Protein AF-A0A822AQX1-F1 (afdb_monomer)

Foldseek 3Di:
DDDPPDPQQFDADDPDDPVCVVVVSPDPVRVVLRNQQCPQFPPVDDWDKDWDDDQVQQKIKIHTWAPRCVRGVRIHMDHDDCVRPRPVPDDDDDDDRPPDDDDPPDDDDDPDDDCNGPPDDPPPDDPPPDDDDDDDDDDDDDDDDDDDDDDDDDDDDDDPPPPPPPDADQAPAAADPLALQDLCQVPPVCLVHHAHADQAQCNDPCSPVRSRHHNHDQDAAADPCAVNDPCLLPQQCLCRHPHPPAGSHAHADNCALNDPDPDPVNSNHYHRPDRHDRPPDPPDD

Radius of gyration: 26.49 Å; Cα contacts (8 Å, |Δi|>4): 315; chains: 1; bounding box: 70×78×47 Å

Structure (mmCIF, N/CA/C/O backbone):
data_AF-A0A822AQX1-F1
#
_entry.id   AF-A0A822AQX1-F1
#
loop_
_atom_site.group_PDB
_atom_site.id
_atom_site.type_symbol
_atom_site.label_atom_id
_atom_site.label_alt_id
_atom_site.label_comp_id
_atom_site.label_asym_id
_atom_site.label_entity_id
_atom_site.label_seq_id
_atom_site.pdbx_PDB_ins_code
_atom_site.Cartn_x
_atom_site.Cartn_y
_atom_site.Cartn_z
_atom_site.occupancy
_atom_site.B_iso_or_equiv
_atom_site.auth_seq_id
_atom_site.auth_comp_id
_atom_site.auth_asym_id
_atom_site.auth_atom_id
_atom_site.pdbx_PDB_model_num
ATOM 1 N N . MET A 1 1 ? -11.614 13.305 -21.273 1.00 31.00 1 MET A N 1
ATOM 2 C CA . MET A 1 1 ? -11.650 11.869 -21.617 1.00 31.00 1 MET A CA 1
ATOM 3 C C . MET A 1 1 ? -10.993 11.114 -20.475 1.00 31.00 1 MET A C 1
ATOM 5 O O . MET A 1 1 ? -9.801 11.277 -20.261 1.00 31.00 1 MET A O 1
ATOM 9 N N . SER A 1 2 ? -11.790 10.432 -19.657 1.00 31.94 2 SER A N 1
ATOM 10 C CA . SER A 1 2 ? -11.338 9.645 -18.505 1.00 31.94 2 SER A CA 1
ATOM 11 C C . SER A 1 2 ? -10.712 8.337 -18.988 1.00 31.94 2 SER A C 1
ATOM 13 O O . SER A 1 2 ? -11.369 7.581 -19.701 1.00 31.94 2 SER A O 1
ATOM 15 N N . SER A 1 3 ? -9.448 8.103 -18.631 1.00 31.17 3 SER A N 1
ATOM 16 C CA . SER A 1 3 ? -8.743 6.842 -18.888 1.00 31.17 3 SER A CA 1
ATOM 17 C C . SER A 1 3 ? -9.504 5.663 -18.251 1.00 31.17 3 SER A C 1
ATOM 19 O O . SER A 1 3 ? -9.919 5.798 -17.098 1.00 31.17 3 SER A O 1
ATOM 21 N N . PRO A 1 4 ? -9.708 4.537 -18.960 1.00 36.72 4 PRO A N 1
ATOM 22 C CA . PRO A 1 4 ? -10.537 3.423 -18.493 1.00 36.72 4 PRO A CA 1
ATOM 23 C C . PRO A 1 4 ? -9.931 2.568 -17.361 1.00 36.72 4 PRO A C 1
ATOM 25 O O . PRO A 1 4 ? -10.649 1.731 -16.828 1.00 36.72 4 PRO A O 1
ATOM 28 N N . ASP A 1 5 ? -8.685 2.813 -16.933 1.00 33.00 5 ASP A N 1
ATOM 29 C CA . ASP A 1 5 ? -7.978 1.952 -15.961 1.00 33.00 5 ASP A CA 1
ATOM 30 C C . ASP A 1 5 ? -7.690 2.600 -14.591 1.00 33.00 5 ASP A C 1
ATOM 32 O O . ASP A 1 5 ? -6.972 2.032 -13.766 1.00 33.00 5 ASP A O 1
ATOM 36 N N . TYR A 1 6 ? -8.235 3.786 -14.296 1.00 38.16 6 TYR A N 1
ATOM 37 C CA . TYR A 1 6 ? -8.083 4.370 -12.957 1.00 38.16 6 TYR A CA 1
ATOM 38 C C . TYR A 1 6 ? -9.138 3.797 -12.005 1.00 38.16 6 TYR A C 1
ATOM 40 O O . TYR A 1 6 ? -10.241 4.329 -11.864 1.00 38.16 6 TYR A O 1
ATOM 48 N N . HIS A 1 7 ? -8.801 2.692 -11.340 1.00 47.72 7 HIS A N 1
ATOM 49 C CA . HIS A 1 7 ? -9.514 2.276 -10.139 1.00 47.72 7 HIS A CA 1
ATOM 50 C C . HIS A 1 7 ? -9.187 3.274 -9.024 1.00 47.72 7 HIS A C 1
ATOM 52 O O . HIS A 1 7 ? -8.149 3.176 -8.375 1.00 47.72 7 HIS A O 1
ATOM 58 N N . GLU A 1 8 ? -10.062 4.260 -8.818 1.00 54.69 8 GLU A N 1
ATOM 59 C CA . GLU A 1 8 ? -9.999 5.114 -7.631 1.00 54.69 8 GLU A CA 1
ATOM 60 C C . GLU A 1 8 ? -10.121 4.230 -6.390 1.00 54.69 8 GLU A C 1
ATOM 62 O O . GLU A 1 8 ? -11.201 3.726 -6.070 1.00 54.69 8 GLU A O 1
ATOM 67 N N . SER A 1 9 ? -9.000 4.036 -5.693 1.00 69.00 9 SER A N 1
ATOM 68 C CA . SER A 1 9 ? -9.007 3.532 -4.326 1.00 69.00 9 SER A CA 1
ATOM 69 C C . SER A 1 9 ? -9.988 4.370 -3.512 1.00 69.00 9 SER A C 1
ATOM 71 O O . SER A 1 9 ? -10.024 5.598 -3.616 1.00 69.00 9 SER A O 1
ATOM 73 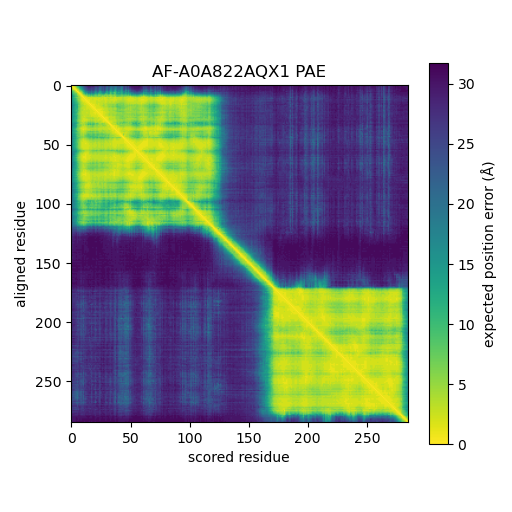N N . TYR A 1 10 ? -10.835 3.691 -2.743 1.00 77.88 10 TYR A N 1
ATOM 74 C CA . TYR A 1 10 ? -11.961 4.315 -2.068 1.00 77.88 10 TYR A CA 1
ATOM 75 C C . TYR A 1 10 ? -11.828 4.175 -0.547 1.00 77.88 10 TYR A C 1
ATOM 77 O O . TYR A 1 10 ? -11.808 3.057 -0.035 1.00 77.88 10 TYR A O 1
ATOM 85 N N . SER A 1 11 ? -11.755 5.296 0.174 1.00 87.19 11 SER A N 1
ATOM 86 C CA . SER A 1 11 ? -11.678 5.365 1.639 1.00 87.19 11 SER A CA 1
ATOM 87 C C . SER A 1 11 ? -12.811 6.184 2.224 1.00 87.19 11 SER A C 1
ATOM 89 O O . SER A 1 11 ? -13.264 7.156 1.626 1.00 87.19 11 SER A O 1
ATOM 91 N N . TYR A 1 12 ? -13.265 5.796 3.414 1.00 88.94 12 TYR A N 1
ATOM 92 C CA . TYR A 1 12 ? -14.309 6.508 4.141 1.00 88.94 12 TYR A CA 1
ATOM 93 C C . TYR A 1 12 ? -14.350 6.133 5.616 1.00 88.94 12 TYR A C 1
ATOM 95 O O . TYR A 1 12 ? -13.833 5.097 6.027 1.00 88.94 12 TYR A O 1
ATOM 103 N N . LEU A 1 13 ? -15.041 6.973 6.384 1.00 91.06 13 LEU A N 1
ATOM 104 C CA . LEU A 1 13 ? -15.347 6.767 7.793 1.00 91.06 13 LEU A CA 1
ATOM 105 C C . LEU A 1 13 ? -16.851 6.536 7.968 1.00 91.06 13 LEU A C 1
ATOM 107 O O . LEU A 1 13 ? -17.677 7.188 7.323 1.00 91.06 13 LEU A O 1
ATOM 111 N N . THR A 1 14 ? -17.217 5.577 8.816 1.00 89.12 14 THR A N 1
ATOM 112 C CA . THR A 1 14 ? -18.614 5.262 9.134 1.00 89.12 14 THR A CA 1
ATOM 113 C C . THR A 1 14 ? -18.722 4.541 10.478 1.00 89.12 14 THR A C 1
ATOM 115 O O . THR A 1 14 ? -17.801 3.832 10.871 1.00 89.12 14 THR A O 1
ATOM 118 N N . ASN A 1 15 ? -19.871 4.677 11.141 1.00 88.31 15 ASN A N 1
ATOM 119 C CA . ASN A 1 15 ? -20.284 3.891 12.310 1.00 88.31 15 ASN A CA 1
ATOM 120 C C . ASN A 1 15 ? -21.125 2.652 11.933 1.00 88.31 15 ASN A C 1
ATOM 122 O O . ASN A 1 15 ? -21.663 1.963 12.794 1.00 88.31 15 ASN A O 1
ATOM 126 N N . HIS A 1 16 ? -21.299 2.375 10.639 1.00 85.12 16 HIS A N 1
ATOM 127 C CA . HIS A 1 16 ? -22.108 1.254 10.173 1.00 85.12 16 HIS A CA 1
ATOM 128 C C . HIS A 1 16 ? -21.359 -0.082 10.265 1.00 85.12 16 HIS A C 1
ATOM 130 O O . HIS A 1 16 ? -20.141 -0.147 10.125 1.00 85.12 16 HIS A O 1
ATOM 136 N N . HIS A 1 17 ? -22.118 -1.174 10.396 1.00 81.19 17 HIS A N 1
ATOM 137 C CA . HIS A 1 17 ? -21.569 -2.531 10.393 1.00 81.19 17 HIS A CA 1
ATOM 138 C C . HIS A 1 17 ? -20.742 -2.821 9.116 1.00 81.19 17 HIS A C 1
ATOM 140 O O . HIS A 1 17 ? -21.212 -2.483 8.022 1.00 81.19 17 HIS A O 1
ATOM 146 N N . PRO A 1 18 ? -19.587 -3.519 9.199 1.00 75.25 18 PRO A N 1
ATOM 147 C CA . PRO A 1 18 ? -18.704 -3.774 8.050 1.00 75.25 18 PRO A CA 1
ATOM 148 C C . PRO A 1 18 ? -19.394 -4.424 6.840 1.00 75.25 18 PRO A C 1
ATOM 150 O O . PRO A 1 18 ? -19.095 -4.098 5.694 1.00 75.25 18 PRO A O 1
ATOM 153 N N . LEU A 1 19 ? -20.394 -5.280 7.080 1.00 75.62 19 LEU A N 1
ATOM 154 C CA . LEU A 1 19 ? -21.197 -5.922 6.024 1.00 75.62 19 LEU A CA 1
ATOM 155 C C . LEU A 1 19 ? -21.981 -4.935 5.138 1.00 75.62 19 LEU A C 1
ATOM 157 O O . LEU A 1 19 ? -22.412 -5.300 4.048 1.00 75.62 19 LEU A O 1
ATOM 161 N N . LYS A 1 20 ? -22.158 -3.678 5.567 1.00 79.88 20 LYS A N 1
ATOM 162 C CA . LYS A 1 20 ? -22.807 -2.629 4.767 1.00 79.88 20 LYS A CA 1
ATOM 163 C C . LYS A 1 20 ? -21.858 -1.960 3.764 1.00 79.88 20 LYS A C 1
ATOM 165 O O . LYS A 1 20 ? -22.300 -1.065 3.045 1.00 79.88 20 LYS A O 1
ATOM 170 N N . HIS A 1 21 ? -20.594 -2.388 3.666 1.00 77.44 21 HIS A N 1
ATOM 171 C CA . HIS A 1 21 ? -19.594 -1.812 2.758 1.00 77.44 21 HIS A CA 1
ATOM 172 C C . HIS A 1 21 ? -20.105 -1.641 1.318 1.00 77.44 21 HIS A C 1
ATOM 174 O O . HIS A 1 21 ? -20.002 -0.553 0.756 1.00 77.44 21 HIS A O 1
ATOM 180 N N . SER A 1 22 ? -20.718 -2.681 0.740 1.00 77.06 22 SER A N 1
ATOM 181 C CA . SER A 1 22 ? -21.211 -2.676 -0.648 1.00 77.06 22 SER A CA 1
ATOM 182 C C . SER A 1 22 ? -22.339 -1.671 -0.909 1.00 77.06 22 SER A C 1
ATOM 184 O O . SER A 1 22 ? -22.514 -1.218 -2.039 1.00 77.06 22 SER A O 1
ATOM 186 N N . ILE A 1 23 ? -23.103 -1.320 0.128 1.00 82.69 23 ILE A N 1
ATOM 187 C CA . ILE A 1 23 ? -24.177 -0.323 0.071 1.00 82.69 23 ILE A CA 1
ATOM 188 C C . ILE A 1 23 ? -23.587 1.076 0.260 1.00 82.69 23 ILE A C 1
ATOM 190 O O . ILE A 1 23 ? -23.947 2.009 -0.455 1.00 82.69 23 ILE A O 1
ATOM 194 N N . ILE A 1 24 ? -22.662 1.219 1.209 1.00 81.94 24 ILE A N 1
ATOM 195 C CA . ILE A 1 24 ? -22.042 2.491 1.589 1.00 81.94 24 ILE A CA 1
ATOM 196 C C . ILE A 1 24 ? -21.167 3.046 0.463 1.00 81.94 24 ILE A C 1
ATOM 198 O O . ILE A 1 24 ? -21.292 4.221 0.122 1.00 81.94 24 ILE A O 1
ATOM 202 N N . SER A 1 25 ? -20.350 2.203 -0.174 1.00 76.19 25 SER A N 1
ATOM 203 C CA . SER A 1 25 ? -19.460 2.604 -1.275 1.00 76.19 25 SER A CA 1
ATOM 204 C C . SER A 1 25 ? -20.203 3.130 -2.509 1.00 76.19 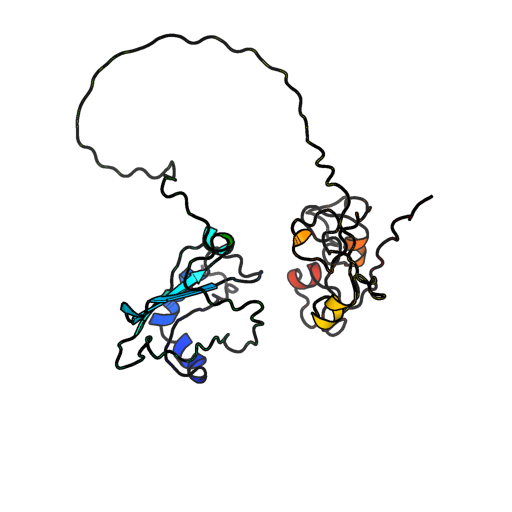25 SER A C 1
ATOM 206 O O . SER A 1 25 ? -19.628 3.855 -3.318 1.00 76.19 25 SER A O 1
ATOM 208 N N . ARG A 1 26 ? -21.498 2.815 -2.645 1.00 79.75 26 ARG A N 1
ATOM 209 C CA . ARG A 1 26 ? -22.354 3.301 -3.737 1.00 79.75 26 ARG A CA 1
ATOM 210 C C . ARG A 1 26 ? -22.967 4.675 -3.469 1.00 79.75 26 ARG A C 1
ATOM 212 O O . ARG A 1 26 ? -23.505 5.277 -4.394 1.00 79.75 26 ARG A O 1
ATOM 219 N N . GLN A 1 27 ? -22.919 5.187 -2.238 1.00 84.69 27 GLN A N 1
ATOM 220 C CA . GLN A 1 27 ? -23.529 6.481 -1.929 1.00 84.69 27 GLN A CA 1
ATOM 221 C C . GLN A 1 27 ? -22.615 7.634 -2.366 1.00 84.69 27 GLN A C 1
ATOM 223 O O . GLN A 1 27 ? -21.412 7.646 -2.104 1.00 84.69 27 GLN A O 1
ATOM 228 N N . ALA A 1 28 ? -23.200 8.658 -2.989 1.00 82.00 28 ALA A N 1
ATOM 229 C CA . ALA A 1 28 ? -22.445 9.768 -3.576 1.00 82.00 28 ALA A CA 1
ATOM 230 C C . ALA A 1 28 ? -21.640 10.588 -2.550 1.00 82.00 28 ALA A C 1
ATOM 232 O O . ALA A 1 28 ? -20.530 11.023 -2.854 1.00 82.00 28 ALA A O 1
ATOM 233 N N . LYS A 1 29 ? -22.174 10.768 -1.329 1.00 82.00 29 LYS A N 1
ATOM 234 C CA . LYS A 1 29 ? -21.518 11.540 -0.253 1.00 82.00 29 LYS A CA 1
ATOM 235 C C . LYS A 1 29 ? -20.137 10.988 0.105 1.00 82.00 29 LYS A C 1
ATOM 237 O O . LYS A 1 29 ? -19.202 11.733 0.362 1.00 82.00 29 LYS A O 1
ATOM 242 N N . TYR A 1 30 ? -20.042 9.670 0.054 1.00 81.75 30 TYR A N 1
ATOM 243 C CA . TYR A 1 30 ? -18.869 8.880 0.348 1.00 81.75 30 TYR A CA 1
ATOM 244 C C . TYR A 1 30 ? -17.888 8.997 -0.834 1.00 81.75 30 TYR A C 1
ATOM 246 O O . TYR A 1 30 ? -16.772 9.491 -0.664 1.00 81.75 30 TYR A O 1
ATOM 254 N N . LYS A 1 31 ? -18.342 8.709 -2.061 1.00 74.56 31 LYS A N 1
ATOM 255 C CA . LYS A 1 31 ? -17.528 8.818 -3.287 1.00 74.56 31 LYS A CA 1
ATOM 256 C C . LYS A 1 31 ? -16.827 10.176 -3.449 1.00 74.56 31 LYS A C 1
ATOM 258 O O . LYS A 1 31 ? -15.645 10.214 -3.781 1.00 74.56 31 LYS A O 1
ATOM 263 N N . LYS A 1 32 ? -17.535 11.275 -3.170 1.00 71.44 32 LYS A N 1
ATOM 264 C CA . LYS A 1 32 ? -17.008 12.646 -3.284 1.00 71.44 32 LYS A CA 1
ATOM 265 C C . LYS A 1 32 ? -15.821 12.918 -2.350 1.00 71.44 32 LYS A C 1
ATOM 267 O O . LYS A 1 32 ? -14.931 13.667 -2.726 1.00 71.44 32 LYS A O 1
ATOM 272 N N . GLY A 1 33 ? -15.802 12.329 -1.153 1.00 69.50 33 GLY A N 1
ATOM 273 C CA . GLY A 1 33 ? -14.692 12.504 -0.211 1.00 69.50 33 GLY A CA 1
ATOM 274 C C . GLY A 1 33 ? -13.422 11.763 -0.635 1.00 69.50 33 GLY A C 1
ATOM 275 O O . GLY A 1 33 ? -12.318 12.219 -0.365 1.00 69.50 33 GLY A O 1
ATOM 276 N N . SER A 1 34 ? -13.559 10.642 -1.346 1.00 78.62 34 SER A N 1
ATOM 277 C CA . SER A 1 34 ? -12.409 9.796 -1.673 1.00 78.62 34 SER A CA 1
ATOM 278 C C . SER A 1 34 ? -11.767 10.055 -3.034 1.00 78.62 34 SER A C 1
ATOM 280 O O . SER A 1 34 ? -10.625 9.643 -3.227 1.00 78.62 34 SER A O 1
ATOM 282 N N . CYS A 1 35 ? -12.451 10.705 -3.981 1.00 75.31 35 CYS A N 1
ATOM 283 C CA . CYS A 1 35 ? -11.898 10.935 -5.326 1.00 75.31 35 CYS A CA 1
ATOM 284 C C . CYS A 1 35 ? -10.625 11.802 -5.312 1.00 75.31 35 CYS A C 1
ATOM 286 O O . CYS A 1 35 ? -9.773 11.694 -6.190 1.00 75.31 35 CYS A O 1
ATOM 288 N N . HIS A 1 36 ? -10.461 12.641 -4.288 1.00 81.38 36 HIS A N 1
ATOM 289 C CA . HIS A 1 36 ? -9.247 13.434 -4.085 1.00 81.38 36 HIS A CA 1
ATOM 290 C C . HIS A 1 36 ? -8.258 12.768 -3.127 1.00 81.38 36 HIS A C 1
ATOM 292 O O . HIS A 1 36 ? -7.052 12.996 -3.230 1.00 81.38 36 HIS A O 1
ATOM 298 N N . PHE A 1 37 ? -8.748 11.883 -2.259 1.00 86.56 37 PHE A N 1
ATOM 299 C CA . PHE A 1 37 ? -7.980 11.331 -1.152 1.00 86.56 37 PHE A CA 1
ATOM 300 C C . PHE A 1 37 ? -6.736 10.560 -1.590 1.00 86.56 37 PHE A C 1
ATOM 302 O O . PHE A 1 37 ? -5.735 10.612 -0.901 1.00 86.56 37 PHE A O 1
ATOM 309 N N . TYR A 1 38 ? -6.746 9.883 -2.738 1.00 85.19 38 TYR A N 1
ATOM 310 C CA . TYR A 1 38 ? -5.584 9.122 -3.230 1.00 85.19 38 TYR A CA 1
ATOM 311 C C . TYR A 1 38 ? -4.833 9.795 -4.376 1.00 85.19 38 TYR A C 1
ATOM 313 O O . TYR A 1 38 ? -3.886 9.234 -4.936 1.00 85.19 38 TYR A O 1
ATOM 321 N N . ARG A 1 39 ? -5.259 10.992 -4.776 1.00 82.50 39 ARG A N 1
ATOM 322 C CA . ARG A 1 39 ? -4.700 11.653 -5.949 1.00 82.50 39 ARG A CA 1
ATOM 323 C C . ARG A 1 39 ? -3.245 12.038 -5.688 1.00 82.50 39 ARG A C 1
ATOM 325 O O . ARG A 1 39 ? -2.947 12.706 -4.707 1.00 82.50 39 ARG A O 1
ATOM 332 N N . GLY A 1 40 ? -2.342 11.624 -6.574 1.00 74.19 40 GLY A N 1
ATOM 333 C CA . GLY A 1 40 ? -0.908 11.911 -6.442 1.00 74.19 40 GLY A CA 1
ATOM 334 C C . GLY A 1 40 ? -0.178 11.079 -5.382 1.00 74.19 40 GLY A C 1
ATOM 335 O O . GLY A 1 40 ? 1.031 11.232 -5.243 1.00 74.19 40 GLY A O 1
ATOM 336 N N . CYS A 1 41 ? -0.872 10.185 -4.670 1.00 78.50 41 CYS A N 1
ATOM 337 C CA . CYS A 1 41 ? -0.234 9.233 -3.770 1.00 78.50 41 CYS A CA 1
ATOM 338 C C . CYS A 1 41 ? 0.427 8.107 -4.567 1.00 78.50 41 CYS A C 1
ATOM 340 O O . CYS A 1 41 ? -0.129 7.613 -5.553 1.00 78.50 41 CYS A O 1
ATOM 342 N N . ASN A 1 42 ? 1.575 7.635 -4.087 1.00 77.62 42 ASN A N 1
ATOM 343 C CA . ASN A 1 42 ? 2.107 6.354 -4.517 1.00 77.62 42 ASN A CA 1
ATOM 344 C C . ASN A 1 42 ? 1.280 5.240 -3.859 1.00 77.62 42 ASN A C 1
ATOM 346 O O . ASN A 1 42 ? 1.513 4.881 -2.706 1.00 77.62 42 ASN A O 1
ATOM 350 N N . THR A 1 43 ? 0.283 4.739 -4.588 1.00 74.38 43 THR A N 1
ATOM 351 C CA . THR A 1 43 ? -0.596 3.638 -4.144 1.00 74.38 43 THR A CA 1
ATOM 352 C C . THR A 1 43 ? -0.012 2.251 -4.408 1.00 74.38 43 THR A C 1
ATOM 354 O O . THR A 1 43 ? -0.624 1.248 -4.052 1.00 74.38 43 THR A O 1
ATOM 357 N N . ASP A 1 44 ? 1.187 2.195 -4.991 1.00 70.00 44 ASP A N 1
ATOM 358 C CA . ASP A 1 44 ? 1.879 0.957 -5.331 1.00 70.00 44 ASP A CA 1
ATOM 359 C C . ASP A 1 44 ? 2.755 0.409 -4.191 1.00 70.00 44 ASP A C 1
ATOM 361 O O . ASP A 1 44 ? 3.336 -0.666 -4.346 1.00 70.00 44 ASP A O 1
ATOM 365 N N . ASP A 1 45 ? 2.843 1.132 -3.071 1.00 72.94 45 ASP A N 1
ATOM 366 C CA . ASP A 1 45 ? 3.615 0.790 -1.871 1.00 72.94 45 ASP A CA 1
ATOM 367 C C . ASP A 1 45 ? 2.702 0.717 -0.630 1.00 72.94 45 ASP A C 1
ATOM 369 O O . ASP A 1 45 ? 1.504 1.012 -0.693 1.00 72.94 45 ASP A O 1
ATOM 373 N N . TYR A 1 46 ? 3.260 0.332 0.519 1.00 78.69 46 TYR A N 1
ATOM 374 C CA . TYR A 1 46 ? 2.559 0.389 1.793 1.00 78.69 46 TYR A CA 1
ATOM 375 C C . TYR A 1 46 ? 2.079 1.811 2.081 1.00 78.69 46 TYR A C 1
ATOM 377 O O . TYR A 1 46 ? 2.857 2.755 2.220 1.00 78.69 46 TYR A O 1
ATOM 385 N N . LEU A 1 47 ? 0.762 1.939 2.202 1.00 85.38 47 LEU A N 1
ATOM 386 C CA . LEU A 1 47 ? 0.119 3.175 2.603 1.00 85.38 47 LEU A CA 1
ATOM 387 C C . LEU A 1 47 ? 0.078 3.249 4.123 1.00 85.38 47 LEU A C 1
ATOM 389 O O . LEU A 1 47 ? -0.483 2.373 4.786 1.00 85.38 47 LEU A O 1
ATOM 393 N N . THR A 1 48 ? 0.644 4.319 4.665 1.00 89.06 48 THR A N 1
ATOM 394 C CA . THR A 1 48 ? 0.483 4.657 6.074 1.00 89.06 48 THR A CA 1
ATOM 395 C C . THR A 1 48 ? -0.656 5.653 6.193 1.00 89.06 48 THR A C 1
ATOM 397 O O . THR A 1 48 ? -0.636 6.714 5.570 1.00 89.06 48 THR A O 1
ATOM 400 N N . PHE A 1 49 ? -1.646 5.315 7.008 1.00 90.56 49 PHE A N 1
ATOM 401 C CA . PHE A 1 49 ? -2.766 6.194 7.314 1.00 90.56 49 PHE A CA 1
ATOM 402 C C . PHE A 1 49 ? -2.676 6.665 8.761 1.00 90.56 49 PHE A C 1
ATOM 404 O O . PHE A 1 49 ? -2.247 5.915 9.637 1.00 90.56 49 PHE A O 1
ATOM 411 N N . CYS A 1 50 ? -3.127 7.889 9.015 1.00 91.69 50 CYS A N 1
ATOM 412 C CA . CYS A 1 50 ? -3.390 8.381 10.357 1.00 91.69 50 CYS A CA 1
ATOM 413 C C . CYS A 1 50 ? -4.899 8.458 10.562 1.00 91.69 50 CYS A C 1
ATOM 415 O O . CYS A 1 50 ? -5.590 9.164 9.827 1.00 91.69 50 CYS A O 1
ATOM 417 N N . LEU A 1 51 ? -5.401 7.722 11.553 1.00 92.69 51 LEU A N 1
ATOM 418 C CA . LEU A 1 51 ? -6.764 7.862 12.044 1.00 92.69 51 LEU A CA 1
ATOM 419 C C . LEU A 1 51 ? -6.712 8.640 13.359 1.00 92.69 51 LEU A C 1
ATOM 421 O O . LEU A 1 51 ? -6.269 8.110 14.378 1.00 92.69 51 LEU A O 1
ATOM 425 N N . LYS A 1 52 ? -7.155 9.894 13.339 1.00 93.00 52 LYS A N 1
ATOM 426 C CA . LYS A 1 52 ? -7.174 10.769 14.511 1.00 93.00 52 LYS A CA 1
ATOM 427 C C . LYS A 1 52 ? -8.589 10.861 15.069 1.00 93.00 52 LYS A C 1
ATOM 429 O O . LYS A 1 52 ? -9.524 11.204 14.347 1.00 93.00 52 LYS A O 1
ATOM 434 N N . ILE A 1 53 ? -8.723 10.587 16.363 1.00 92.38 53 ILE A N 1
ATOM 435 C CA . ILE A 1 53 ? -9.991 10.624 17.099 1.00 92.38 53 ILE A CA 1
ATOM 436 C C . ILE A 1 53 ? -9.945 11.807 18.069 1.00 92.38 53 ILE A C 1
ATOM 438 O O . ILE A 1 53 ? -9.098 11.857 18.959 1.00 92.38 53 ILE A O 1
ATOM 442 N N . GLU A 1 54 ? -10.848 12.768 17.895 1.00 92.00 54 GLU A N 1
ATOM 443 C CA . GLU A 1 54 ? -11.014 13.930 18.771 1.00 92.00 54 GLU A CA 1
ATOM 444 C C . GLU A 1 54 ? -12.284 13.767 19.615 1.00 92.00 54 GLU A C 1
ATOM 446 O O . GLU A 1 54 ? -13.368 14.221 19.240 1.00 92.00 54 GLU A O 1
ATOM 451 N N . TYR A 1 55 ? -12.136 13.130 20.783 1.00 89.62 55 TYR A N 1
ATOM 452 C CA . TYR A 1 55 ? -13.242 12.790 21.689 1.00 89.62 55 TYR A CA 1
ATOM 453 C C . TYR A 1 55 ? -14.118 13.990 22.066 1.00 89.62 55 TYR A C 1
ATOM 455 O O . TYR A 1 55 ? -15.340 13.897 22.040 1.00 89.62 55 TYR A O 1
ATOM 463 N N . SER A 1 56 ? -13.505 15.139 22.365 1.00 86.56 56 SER A N 1
ATOM 464 C CA . SER A 1 56 ? -14.220 16.348 22.795 1.00 86.56 56 SER A CA 1
ATOM 465 C C . SER A 1 56 ? -15.124 16.949 21.718 1.00 86.56 56 SER A C 1
ATOM 467 O O . SER A 1 56 ? -16.052 17.682 22.049 1.00 86.56 56 SER A O 1
ATOM 469 N N . LYS A 1 57 ? -14.858 16.650 20.443 1.00 87.81 57 LYS A N 1
ATOM 470 C CA . LYS A 1 57 ? -15.613 17.165 19.295 1.00 87.81 57 LYS A CA 1
ATOM 471 C C . LYS A 1 57 ? -16.517 16.118 18.650 1.00 87.81 57 LYS A C 1
ATOM 473 O O . LYS A 1 57 ? -17.204 16.449 17.693 1.00 87.81 57 LYS A O 1
ATOM 478 N N . GLY A 1 58 ? -16.486 14.865 19.110 1.00 91.19 58 GLY A N 1
ATOM 479 C CA . GLY A 1 58 ? -17.184 13.775 18.423 1.00 91.19 58 GLY A CA 1
ATOM 480 C C . GLY A 1 58 ? -16.662 13.544 16.998 1.00 91.19 58 GLY A C 1
ATOM 481 O O . GLY A 1 58 ? -17.405 13.082 16.139 1.00 91.19 58 GLY A O 1
ATOM 482 N N . GLN A 1 59 ? -15.404 13.898 16.711 1.00 94.56 59 GLN A N 1
ATOM 483 C CA . GLN A 1 59 ? -14.879 13.940 15.346 1.00 94.56 59 GLN A CA 1
ATOM 484 C C . GLN A 1 59 ? -13.792 12.886 15.126 1.00 94.56 59 GLN A C 1
ATOM 486 O O . GLN A 1 59 ? -12.899 12.700 15.953 1.00 94.56 59 GLN A O 1
ATOM 491 N N . VAL A 1 60 ? -13.837 12.226 13.972 1.00 94.56 60 VAL A N 1
ATOM 492 C CA . VAL A 1 60 ? -12.796 11.317 13.489 1.00 94.56 60 VAL A CA 1
ATOM 493 C C . VAL A 1 60 ? -12.291 11.826 12.148 1.00 94.56 60 VAL A C 1
ATOM 495 O O . VAL A 1 60 ? -13.079 12.179 11.272 1.00 94.56 60 VAL A O 1
ATOM 498 N N . SER A 1 61 ? -10.974 11.850 11.975 1.00 94.44 61 SER A N 1
ATOM 499 C CA . SER A 1 61 ? -10.332 12.219 10.716 1.00 94.44 61 SER A CA 1
ATOM 500 C C . SER A 1 61 ? -9.369 11.135 10.246 1.00 94.44 61 SER A C 1
ATOM 502 O O . SER A 1 61 ? -8.702 10.483 11.046 1.00 94.44 61 SER A O 1
ATOM 504 N N . LEU A 1 62 ? -9.328 10.931 8.934 1.00 93.75 62 LEU A N 1
ATOM 505 C CA . LEU A 1 62 ? -8.445 10.004 8.244 1.00 93.75 62 LEU A CA 1
ATOM 506 C C . LEU A 1 62 ? -7.593 10.791 7.250 1.00 93.75 62 LEU A C 1
ATOM 508 O O . LEU A 1 62 ? -8.133 11.485 6.389 1.00 93.75 62 LEU A O 1
ATOM 512 N N . SER A 1 63 ? -6.278 10.653 7.348 1.00 92.25 63 SER A N 1
ATOM 513 C CA . SER A 1 63 ? -5.311 11.283 6.447 1.00 92.25 63 SER A CA 1
ATOM 514 C C . SER A 1 63 ? -4.198 10.314 6.054 1.00 92.25 63 SER A C 1
ATOM 516 O O . SER A 1 63 ? -4.020 9.255 6.666 1.00 92.25 63 SER A O 1
ATOM 518 N N . HIS A 1 64 ? -3.434 10.672 5.022 1.00 90.62 64 HIS A N 1
ATOM 519 C CA . HIS A 1 64 ? -2.161 10.009 4.741 1.00 90.62 64 HIS A CA 1
ATOM 520 C C . HIS A 1 64 ? -1.110 10.415 5.769 1.00 90.62 64 HIS A C 1
ATOM 522 O O . HIS A 1 64 ? -1.074 11.554 6.231 1.00 90.62 64 HIS A O 1
ATOM 528 N N . ALA A 1 65 ? -0.226 9.479 6.084 1.00 88.56 65 ALA A N 1
ATOM 529 C CA . ALA A 1 65 ? 0.942 9.677 6.924 1.00 88.56 65 ALA A CA 1
ATOM 530 C C . ALA A 1 65 ? 2.201 9.164 6.207 1.00 88.56 65 ALA A C 1
ATOM 532 O O . ALA A 1 65 ? 2.128 8.416 5.227 1.00 88.56 65 ALA A O 1
ATOM 533 N N . GLY A 1 66 ? 3.372 9.563 6.694 1.00 85.75 66 GLY A N 1
ATOM 534 C CA . GLY A 1 66 ? 4.655 9.187 6.113 1.00 85.75 66 GLY A CA 1
ATOM 535 C C . GLY A 1 66 ? 4.855 9.776 4.708 1.00 85.75 66 GLY A C 1
ATOM 536 O O . GLY A 1 66 ? 4.409 10.886 4.434 1.00 85.75 66 GLY A O 1
ATOM 537 N N . PRO A 1 67 ? 5.509 9.062 3.777 1.00 81.75 67 PRO A N 1
ATOM 538 C CA . PRO A 1 67 ? 5.895 9.630 2.482 1.00 81.75 67 PRO A CA 1
ATOM 539 C C . PRO A 1 67 ? 4.729 10.203 1.664 1.00 81.75 67 PRO A C 1
ATOM 541 O O . PRO A 1 67 ? 4.876 11.236 1.013 1.00 81.75 67 PRO A O 1
ATOM 544 N N . ASN A 1 68 ? 3.551 9.573 1.722 1.00 84.81 68 ASN A N 1
ATOM 545 C CA . ASN A 1 68 ? 2.384 10.039 0.971 1.00 84.81 68 ASN A CA 1
ATOM 546 C C . ASN A 1 68 ? 1.768 11.325 1.538 1.00 84.81 68 ASN A C 1
ATOM 548 O O . ASN A 1 68 ? 1.139 12.061 0.777 1.00 84.81 68 ASN A O 1
ATOM 552 N N . SER A 1 69 ? 2.007 11.653 2.814 1.00 82.56 69 SER A N 1
ATOM 553 C CA . SER A 1 69 ? 1.521 12.903 3.412 1.00 82.56 69 SER A CA 1
ATOM 554 C C . SER A 1 69 ? 2.254 14.144 2.899 1.00 82.56 69 SER A C 1
ATOM 556 O O . SER A 1 69 ? 1.832 15.256 3.196 1.00 82.56 69 SER A O 1
ATOM 558 N N . ILE A 1 70 ? 3.347 13.975 2.146 1.00 79.06 70 ILE A N 1
ATOM 559 C CA . ILE A 1 70 ? 4.069 15.065 1.472 1.00 79.06 70 ILE A CA 1
ATOM 560 C C . ILE A 1 70 ? 3.354 15.467 0.174 1.00 79.06 70 ILE A C 1
ATOM 562 O O . ILE A 1 70 ? 3.376 16.632 -0.211 1.00 79.06 70 ILE A O 1
ATOM 566 N N . TYR A 1 71 ? 2.730 14.505 -0.510 1.00 77.81 71 TYR A N 1
ATOM 567 C CA . TYR A 1 71 ? 2.129 14.711 -1.831 1.00 77.81 71 TYR A CA 1
ATOM 568 C C . TYR A 1 71 ? 0.634 15.006 -1.767 1.00 77.81 71 TYR A C 1
ATOM 570 O O . TYR A 1 71 ? 0.100 15.674 -2.653 1.00 77.81 71 TYR A O 1
ATOM 578 N N . ASN A 1 72 ? -0.040 14.489 -0.740 1.00 81.38 72 ASN A N 1
ATOM 579 C CA . ASN A 1 72 ? -1.472 14.629 -0.573 1.00 81.38 72 ASN A CA 1
ATOM 580 C C . ASN A 1 72 ? -1.808 14.947 0.889 1.00 81.38 72 ASN A C 1
ATOM 582 O O . ASN A 1 72 ? -1.444 14.208 1.803 1.00 81.38 72 ASN A O 1
ATOM 586 N N . HIS A 1 73 ? -2.512 16.061 1.081 1.00 85.25 73 HIS A N 1
ATOM 587 C CA . HIS A 1 73 ? -2.928 16.577 2.385 1.00 85.25 73 HIS A CA 1
ATOM 588 C C . HIS A 1 73 ? -4.445 16.497 2.589 1.00 85.25 73 HIS A C 1
ATOM 590 O O . HIS A 1 73 ? -4.979 17.133 3.495 1.00 85.25 73 HIS A O 1
ATOM 596 N N . GLU A 1 74 ? -5.151 15.765 1.730 1.00 87.94 74 GLU A N 1
ATOM 597 C CA . GLU A 1 74 ? -6.582 15.542 1.870 1.00 87.94 74 GLU A CA 1
ATOM 598 C C . GLU A 1 74 ? -6.872 14.806 3.179 1.00 87.94 74 GLU A C 1
ATOM 600 O O . GLU A 1 74 ? -6.166 13.875 3.584 1.00 87.94 74 GLU A O 1
ATOM 605 N N . VAL A 1 75 ? -7.948 15.233 3.833 1.00 90.88 75 VAL A N 1
ATOM 606 C CA . VAL A 1 75 ? -8.416 14.666 5.093 1.00 90.88 75 VAL A CA 1
ATOM 607 C C . VAL A 1 75 ? -9.884 14.315 4.934 1.00 90.88 75 VAL A C 1
ATOM 609 O O . VAL A 1 75 ? -10.705 15.160 4.579 1.00 90.88 75 VAL A O 1
ATOM 612 N N . ILE A 1 76 ? -10.226 13.061 5.217 1.00 92.12 76 ILE A N 1
ATOM 613 C CA . ILE A 1 76 ? -11.618 12.633 5.320 1.00 92.12 76 ILE A CA 1
ATOM 614 C C . ILE A 1 76 ? -12.038 12.808 6.769 1.00 92.12 76 ILE A C 1
ATOM 616 O O . ILE A 1 76 ? -11.500 12.142 7.648 1.00 92.12 76 ILE A O 1
ATOM 620 N N . THR A 1 77 ? -13.026 13.661 7.006 1.00 92.88 77 THR A N 1
ATOM 621 C CA . THR A 1 77 ? -13.556 13.922 8.345 1.00 92.88 77 THR A CA 1
ATOM 622 C C . THR A 1 77 ? -14.984 13.404 8.459 1.00 92.88 77 THR A C 1
ATOM 624 O O . THR A 1 77 ? -15.789 13.565 7.540 1.00 92.88 77 THR A O 1
ATOM 627 N N . ALA A 1 78 ? -15.300 12.785 9.592 1.00 91.75 78 ALA A N 1
ATOM 628 C CA . ALA A 1 78 ? -16.648 12.406 9.982 1.00 91.75 78 ALA A CA 1
ATOM 629 C C . ALA A 1 78 ? -16.919 12.873 11.412 1.00 91.75 78 ALA A C 1
ATOM 631 O O . ALA A 1 78 ? -16.074 12.730 12.294 1.00 91.75 78 ALA A O 1
ATOM 632 N N . GLU A 1 79 ? -18.110 13.417 11.622 1.00 93.44 79 GLU A N 1
ATOM 633 C CA . GLU A 1 79 ? -18.613 13.789 12.938 1.00 93.44 79 GLU A CA 1
ATOM 634 C C . GLU A 1 79 ? -19.697 12.798 13.338 1.00 93.44 79 GLU A C 1
ATOM 636 O O . GLU A 1 79 ? -20.542 12.422 12.522 1.00 93.44 79 GLU A O 1
ATOM 641 N N . PHE A 1 80 ? -19.634 12.356 14.585 1.00 91.38 80 PHE A N 1
ATOM 642 C CA . PHE A 1 80 ? -20.559 11.411 15.173 1.00 91.38 80 PHE A CA 1
ATOM 643 C C . PHE A 1 80 ? -21.262 12.089 16.336 1.00 91.38 80 PHE A C 1
ATOM 645 O O . PHE A 1 80 ? -20.629 12.541 17.294 1.00 91.38 80 PHE A O 1
ATOM 652 N N . ALA A 1 81 ? -22.584 12.175 16.231 1.00 89.81 81 ALA A N 1
ATOM 653 C CA . ALA A 1 81 ? -23.398 12.643 17.331 1.00 89.81 81 ALA A CA 1
ATOM 654 C C . ALA A 1 81 ? -23.333 11.622 18.477 1.00 89.81 81 ALA A C 1
ATOM 656 O O . ALA A 1 81 ? -23.254 10.412 18.246 1.00 89.81 81 ALA A O 1
ATOM 657 N N . LYS A 1 82 ? -23.336 12.113 19.719 1.00 88.62 82 LYS A N 1
ATOM 658 C CA . LYS A 1 82 ? -23.127 11.282 20.914 1.00 88.62 82 LYS A CA 1
ATOM 659 C C . LYS A 1 82 ? -24.186 10.181 21.067 1.00 88.62 82 LYS A C 1
ATOM 661 O O . LYS A 1 82 ? -23.899 9.118 21.601 1.00 88.62 82 LYS A O 1
ATOM 666 N N . ASP A 1 83 ? -25.398 10.439 20.590 1.00 90.88 83 ASP A N 1
ATOM 667 C CA . ASP A 1 83 ? -26.521 9.503 20.547 1.00 90.88 83 ASP A CA 1
ATOM 668 C C . ASP A 1 83 ? -26.388 8.425 19.458 1.00 90.88 83 ASP A C 1
ATOM 670 O O . ASP A 1 83 ? -26.966 7.349 19.597 1.00 90.88 83 ASP A O 1
ATOM 674 N N . GLU A 1 84 ? -25.606 8.669 18.402 1.00 87.25 84 GLU A N 1
ATOM 675 C CA . GLU A 1 84 ? -25.333 7.686 17.346 1.00 87.25 84 GLU A CA 1
ATOM 676 C C . GLU A 1 84 ? -24.072 6.850 17.610 1.00 87.25 84 GLU A C 1
ATOM 678 O O . GLU A 1 84 ? -24.049 5.648 17.336 1.00 87.25 84 GLU A O 1
ATOM 683 N N . LEU A 1 85 ? -22.999 7.489 18.078 1.00 87.50 85 LEU A N 1
ATOM 684 C CA . LEU A 1 85 ? -21.740 6.852 18.456 1.00 87.50 85 LEU A CA 1
ATOM 685 C C . LEU A 1 85 ? -20.995 7.760 19.442 1.00 87.50 85 LEU A C 1
ATOM 687 O O . LEU A 1 85 ? -20.376 8.748 19.042 1.00 87.50 85 LEU A O 1
ATOM 691 N N . ASP A 1 86 ? -21.007 7.393 20.723 1.00 88.94 86 ASP A N 1
ATOM 692 C CA . ASP A 1 86 ? -20.196 8.073 21.729 1.00 88.94 86 ASP A CA 1
ATOM 693 C C . ASP A 1 86 ? -18.726 7.658 21.593 1.00 88.94 86 ASP A C 1
ATOM 695 O O . ASP A 1 86 ? -18.322 6.558 21.975 1.00 88.94 86 ASP A O 1
ATOM 699 N N . LEU A 1 87 ? -17.904 8.556 21.042 1.00 89.19 87 LEU A N 1
ATOM 700 C CA . LEU A 1 87 ? -16.472 8.306 20.900 1.00 89.19 87 LEU A CA 1
ATOM 701 C C . LEU A 1 87 ? -15.767 8.150 22.255 1.00 89.19 87 LEU A C 1
ATOM 703 O O . LEU A 1 87 ? -14.718 7.513 22.297 1.00 89.19 87 LEU A O 1
ATOM 707 N N . ALA A 1 88 ? -16.310 8.698 23.350 1.00 86.06 88 ALA A N 1
ATOM 708 C CA . ALA A 1 88 ? -15.736 8.524 24.686 1.00 86.06 88 ALA A CA 1
ATOM 709 C C . ALA A 1 88 ? -15.843 7.073 25.190 1.00 86.06 88 ALA A C 1
ATOM 711 O O . ALA A 1 88 ? -15.061 6.666 26.046 1.00 86.06 88 ALA A O 1
ATOM 712 N N . GLU A 1 89 ? -16.766 6.290 24.628 1.00 86.94 89 GLU A N 1
ATOM 713 C CA . GLU A 1 89 ? -16.979 4.873 24.941 1.00 86.94 89 GLU A CA 1
ATOM 714 C C . GLU A 1 89 ? -16.520 3.948 23.797 1.00 86.94 89 GLU A C 1
ATOM 716 O O . GLU A 1 89 ? -16.907 2.778 23.721 1.00 86.94 89 GLU A O 1
ATOM 721 N N . LEU A 1 90 ? -15.697 4.453 22.870 1.00 84.69 90 LEU A N 1
ATOM 722 C CA . LEU A 1 90 ? -15.254 3.695 21.704 1.00 84.69 90 LEU A CA 1
ATOM 723 C C . LEU A 1 90 ? -14.367 2.507 22.110 1.00 84.69 90 LEU A C 1
ATOM 725 O O . LEU A 1 90 ? -13.200 2.666 22.458 1.00 84.69 90 LEU A O 1
ATOM 729 N N . ASN A 1 91 ? -14.913 1.297 21.989 1.00 79.12 91 ASN A N 1
ATOM 730 C CA . ASN A 1 91 ? -14.220 0.065 22.378 1.00 79.12 91 ASN A CA 1
ATOM 731 C C . ASN A 1 91 ? -13.383 -0.560 21.251 1.00 79.12 91 ASN A C 1
ATOM 733 O O . ASN A 1 91 ? -12.363 -1.194 21.511 1.00 79.12 91 ASN A O 1
ATOM 737 N N . PHE A 1 92 ? -13.819 -0.429 19.995 1.00 80.50 92 PHE A N 1
ATOM 738 C CA . PHE A 1 92 ? -13.149 -1.051 18.854 1.00 80.50 92 PHE A CA 1
ATOM 739 C C . PHE A 1 92 ? -13.252 -0.195 17.593 1.00 80.50 92 PHE A C 1
ATOM 741 O O . PHE A 1 92 ? -14.261 0.459 17.336 1.00 80.50 92 PHE A O 1
ATOM 748 N N . VAL A 1 93 ? -12.208 -0.260 16.768 1.00 83.62 93 VAL A N 1
ATOM 749 C CA . VAL A 1 93 ? -12.182 0.299 15.415 1.00 83.62 93 VAL A CA 1
ATOM 750 C C . VAL A 1 93 ? -12.024 -0.857 14.442 1.00 83.62 93 VAL A C 1
ATOM 752 O O . VAL A 1 93 ? -11.076 -1.633 14.538 1.00 83.62 93 VAL A O 1
ATOM 755 N N . HIS A 1 94 ? -12.953 -0.973 13.498 1.00 82.19 94 HIS A N 1
ATOM 756 C CA . HIS A 1 94 ? -12.873 -1.981 12.451 1.00 82.19 94 HIS A CA 1
ATOM 757 C C . HIS A 1 94 ? -12.283 -1.377 11.176 1.00 82.19 94 HIS A C 1
ATOM 759 O O . HIS A 1 94 ? -12.823 -0.416 10.630 1.00 82.19 94 HIS A O 1
ATOM 765 N N . VAL A 1 95 ? -11.214 -1.984 10.663 1.00 82.56 95 VAL A N 1
ATOM 766 C CA . VAL A 1 95 ? -10.620 -1.623 9.372 1.00 82.56 95 VAL A CA 1
ATOM 767 C C . VAL A 1 95 ? -10.976 -2.705 8.359 1.00 82.56 95 VAL A C 1
ATOM 769 O O . VAL A 1 95 ? -10.690 -3.880 8.563 1.00 82.56 95 VAL A O 1
ATOM 772 N N . SER A 1 96 ? -11.622 -2.312 7.262 1.00 75.50 96 SER A N 1
ATOM 773 C CA . SER A 1 96 ? -12.034 -3.219 6.184 1.00 75.50 96 SER A CA 1
ATOM 774 C C . SER A 1 96 ? -11.537 -2.723 4.835 1.00 75.50 96 SER A C 1
ATOM 776 O O . SER A 1 96 ? -11.596 -1.522 4.576 1.00 75.50 96 SER A O 1
ATOM 778 N N . ALA A 1 97 ? -11.163 -3.642 3.947 1.00 72.31 97 ALA A N 1
ATOM 779 C CA . ALA A 1 97 ? -10.724 -3.328 2.591 1.00 72.31 97 ALA A CA 1
ATOM 780 C C . ALA A 1 97 ? -11.556 -4.072 1.537 1.00 72.31 97 ALA A C 1
ATOM 782 O O . ALA A 1 97 ? -11.085 -4.995 0.880 1.00 72.31 97 ALA A O 1
ATOM 783 N N . GLY A 1 98 ? -12.815 -3.660 1.372 1.00 68.62 98 GLY A N 1
ATOM 784 C CA . GLY A 1 98 ? -13.710 -4.193 0.340 1.00 68.62 98 GLY A CA 1
ATOM 785 C C . GLY A 1 98 ? -13.738 -5.723 0.259 1.00 68.62 98 GLY A C 1
ATOM 786 O O . GLY A 1 98 ? -13.828 -6.398 1.280 1.00 68.62 98 GLY A O 1
ATOM 787 N N . ASN A 1 99 ? -13.661 -6.263 -0.961 1.00 58.59 99 ASN A N 1
ATOM 788 C CA . ASN A 1 99 ? -13.645 -7.712 -1.213 1.00 58.59 99 ASN A CA 1
ATOM 789 C C . ASN A 1 99 ? -12.244 -8.346 -1.070 1.00 58.59 99 ASN A C 1
ATOM 791 O O . ASN A 1 99 ? -12.065 -9.506 -1.435 1.00 58.59 99 ASN A O 1
ATOM 795 N N . GLY A 1 100 ? -11.245 -7.595 -0.599 1.00 59.53 100 GLY A N 1
ATOM 796 C CA . GLY A 1 100 ? -9.865 -8.051 -0.473 1.00 59.53 100 GLY A CA 1
ATOM 797 C C . GLY A 1 100 ? -9.440 -8.236 0.981 1.00 59.53 100 GLY A C 1
ATOM 798 O O . GLY A 1 100 ? -9.878 -7.525 1.883 1.00 59.53 100 GLY A O 1
ATOM 799 N N . THR A 1 101 ? -8.529 -9.175 1.216 1.00 62.19 101 THR A N 1
ATOM 800 C CA . THR A 1 101 ? -7.785 -9.237 2.477 1.00 62.19 101 THR A CA 1
ATOM 801 C C . THR A 1 101 ? -6.542 -8.367 2.341 1.00 62.19 101 THR A C 1
ATOM 803 O O . THR A 1 101 ? -5.694 -8.646 1.496 1.00 62.19 101 THR A O 1
ATOM 806 N N . VAL A 1 102 ? -6.420 -7.323 3.165 1.00 66.2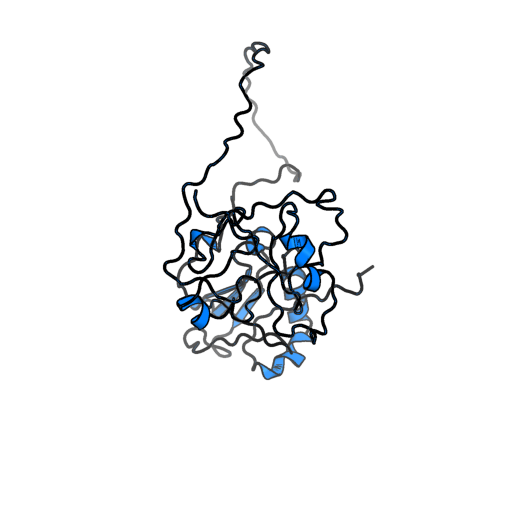5 102 VAL A N 1
ATOM 807 C CA . VAL A 1 102 ? -5.219 -6.475 3.199 1.00 66.25 102 VAL A CA 1
ATOM 808 C C . VAL A 1 102 ? -4.408 -6.748 4.466 1.00 66.25 102 VAL A C 1
ATOM 810 O O . VAL A 1 102 ? -4.980 -6.790 5.558 1.00 66.25 102 VAL A O 1
ATOM 813 N N . PRO A 1 103 ? -3.084 -6.949 4.360 1.00 65.81 103 PRO A N 1
ATOM 814 C CA . PRO A 1 103 ? -2.241 -7.108 5.533 1.00 65.81 103 PRO A CA 1
ATOM 815 C C . PRO A 1 103 ? -2.026 -5.751 6.215 1.00 65.81 103 PRO A C 1
ATOM 817 O O . PRO A 1 103 ? -1.439 -4.839 5.633 1.00 65.81 103 PRO A O 1
ATOM 820 N N . VAL A 1 104 ? -2.452 -5.629 7.472 1.00 73.06 104 VAL A N 1
ATOM 821 C CA . VAL A 1 104 ? -2.108 -4.486 8.329 1.00 73.06 104 VAL A CA 1
ATOM 822 C C . VAL A 1 104 ? -0.788 -4.813 9.023 1.00 73.06 104 VAL A C 1
ATOM 824 O O . VAL A 1 104 ? -0.764 -5.600 9.964 1.00 73.06 104 VAL A O 1
ATOM 827 N N . LYS A 1 105 ? 0.327 -4.264 8.522 1.00 63.69 105 LYS A N 1
ATOM 828 C CA . LYS A 1 105 ? 1.667 -4.635 9.011 1.00 63.69 105 LYS A CA 1
ATOM 829 C C . LYS A 1 105 ? 2.104 -3.906 10.286 1.00 63.69 105 LYS A C 1
ATOM 831 O O . LYS A 1 105 ? 2.980 -4.431 10.951 1.00 63.69 105 LYS A O 1
ATOM 836 N N . ASN A 1 106 ? 1.499 -2.774 10.663 1.00 69.38 106 ASN A N 1
ATOM 837 C CA . ASN A 1 106 ? 1.861 -2.019 11.873 1.00 69.38 106 ASN A CA 1
ATOM 838 C C . ASN A 1 106 ? 0.692 -1.131 12.338 1.00 69.38 106 ASN A C 1
ATOM 840 O O . ASN A 1 106 ? 0.495 -0.044 11.798 1.00 69.38 106 ASN A O 1
ATOM 844 N N . MET A 1 107 ? -0.085 -1.577 13.330 1.00 80.19 107 MET A N 1
ATOM 845 C CA . MET A 1 107 ? -1.062 -0.720 14.013 1.00 80.19 107 MET A CA 1
ATOM 846 C C . MET A 1 107 ? -0.417 -0.150 15.275 1.00 80.19 107 MET A C 1
ATOM 848 O O . MET A 1 107 ? -0.016 -0.900 16.161 1.00 80.19 107 MET A O 1
ATOM 852 N N . VAL A 1 108 ? -0.316 1.176 15.353 1.00 82.44 108 VAL A N 1
ATOM 853 C CA . VAL A 1 108 ? 0.261 1.878 16.503 1.00 82.44 108 VAL A CA 1
ATOM 854 C C . VAL A 1 108 ? -0.762 2.881 17.018 1.00 82.44 108 VAL A C 1
ATOM 856 O O . VAL A 1 108 ? -1.258 3.704 16.255 1.00 82.44 108 VAL A O 1
ATOM 859 N N . ILE A 1 109 ? -1.072 2.812 18.313 1.00 84.00 109 ILE A N 1
ATOM 860 C CA . ILE A 1 109 ? -1.961 3.761 18.991 1.00 84.00 109 ILE A CA 1
ATOM 861 C C . ILE A 1 109 ? -1.091 4.732 19.788 1.00 84.00 109 ILE A C 1
ATOM 863 O O . ILE A 1 109 ? -0.230 4.306 20.561 1.00 84.00 109 ILE A O 1
ATOM 867 N N . ARG A 1 110 ? -1.293 6.036 19.589 1.00 82.44 110 ARG A N 1
ATOM 868 C CA . ARG A 1 110 ? -0.584 7.111 20.296 1.00 82.44 110 ARG A CA 1
ATOM 869 C C . ARG A 1 110 ? -1.553 8.226 20.671 1.00 82.44 110 ARG A C 1
ATOM 871 O O . ARG A 1 110 ? -2.570 8.416 20.012 1.00 82.44 110 ARG A O 1
ATOM 878 N N . HIS A 1 111 ? -1.187 8.978 21.704 1.00 84.06 111 HIS A N 1
ATOM 879 C CA . HIS A 1 111 ? -1.870 10.214 22.096 1.00 84.06 111 HIS A CA 1
ATOM 880 C C . HIS A 1 111 ? -1.199 11.469 21.516 1.00 84.06 111 HIS A C 1
ATOM 882 O O . HIS A 1 111 ? -1.770 12.553 21.581 1.00 84.06 111 HIS A O 1
ATOM 888 N N . GLU A 1 112 ? -0.015 11.310 20.919 1.00 81.56 112 GLU A N 1
ATOM 889 C CA . GLU A 1 112 ? 0.789 12.377 20.324 1.00 81.56 112 GLU A CA 1
ATOM 890 C C . GLU A 1 112 ? 1.155 12.027 18.868 1.00 81.56 112 GLU A C 1
ATOM 892 O O . GLU A 1 112 ? 1.236 10.837 18.532 1.00 81.56 112 GLU A O 1
ATOM 897 N N . PRO A 1 113 ? 1.364 13.034 17.996 1.00 71.94 113 PRO A N 1
ATOM 898 C CA . PRO A 1 113 ? 1.880 12.836 16.642 1.00 71.94 113 PRO A CA 1
ATOM 899 C C . PRO A 1 113 ? 3.227 12.097 16.636 1.00 71.94 113 PRO A C 1
ATOM 901 O O . PRO A 1 113 ? 4.049 12.281 17.526 1.00 71.94 113 PRO A O 1
ATOM 904 N N . ILE A 1 114 ? 3.470 11.280 15.608 1.00 79.88 114 ILE A N 1
ATOM 905 C CA . ILE A 1 114 ? 4.791 10.691 15.351 1.00 79.88 114 ILE A CA 1
ATOM 906 C C . ILE A 1 114 ? 5.494 11.576 14.323 1.00 79.88 114 ILE A C 1
ATOM 908 O O . ILE A 1 114 ? 5.076 11.598 13.166 1.00 79.88 114 ILE A O 1
ATOM 912 N N . ASP A 1 115 ? 6.553 12.270 14.733 1.00 74.31 115 ASP A N 1
ATOM 913 C CA . ASP A 1 115 ? 7.252 13.264 13.903 1.00 74.31 115 ASP A CA 1
ATOM 914 C C . ASP A 1 115 ? 7.703 12.700 12.543 1.00 74.31 115 ASP A C 1
ATOM 916 O O . ASP A 1 115 ? 7.472 13.317 11.504 1.00 74.31 115 ASP A O 1
ATOM 920 N N . ASP A 1 116 ? 8.237 11.474 12.520 1.00 74.31 116 ASP A N 1
ATOM 921 C CA . ASP A 1 116 ? 8.693 10.802 11.290 1.00 74.31 116 ASP A CA 1
ATOM 922 C C . ASP A 1 116 ? 7.561 10.508 10.291 1.00 74.31 116 ASP A C 1
ATOM 924 O O . ASP A 1 116 ? 7.785 10.379 9.086 1.00 74.31 116 ASP A O 1
ATOM 928 N N . LEU A 1 117 ? 6.329 10.374 10.787 1.00 77.56 117 LEU A N 1
ATOM 929 C CA . LEU A 1 117 ? 5.141 10.119 9.971 1.00 77.56 117 LEU A CA 1
ATOM 930 C C . LEU A 1 117 ? 4.363 11.400 9.664 1.00 77.56 117 LEU A C 1
ATOM 932 O O . LEU A 1 117 ? 3.465 11.383 8.817 1.00 77.56 117 LEU A O 1
ATOM 936 N N . HIS A 1 118 ? 4.687 12.500 10.336 1.00 71.50 118 HIS A N 1
ATOM 937 C CA . HIS A 1 118 ? 4.019 13.788 10.221 1.00 71.50 118 HIS A CA 1
ATOM 938 C C . HIS A 1 118 ? 5.075 14.880 10.046 1.00 71.50 118 HIS A C 1
ATOM 940 O O . HIS A 1 118 ? 5.261 15.700 10.946 1.00 71.50 118 HIS A O 1
ATOM 946 N N . PRO A 1 119 ? 5.779 14.897 8.895 1.00 62.47 119 PRO A N 1
ATOM 947 C CA . PRO A 1 119 ? 6.826 15.875 8.659 1.00 62.47 119 PRO A CA 1
ATOM 948 C C . PRO A 1 119 ? 6.259 17.284 8.838 1.00 62.47 119 PRO A C 1
ATOM 950 O O . PRO A 1 119 ? 5.239 17.638 8.239 1.00 62.47 119 PRO A O 1
ATOM 953 N N . SER A 1 120 ? 6.921 18.090 9.669 1.00 54.84 120 SER A N 1
ATOM 954 C CA . SER A 1 120 ? 6.574 19.493 9.858 1.00 54.84 120 SER A CA 1
ATOM 955 C C . SER A 1 120 ? 6.691 20.212 8.517 1.00 54.84 120 SER A C 1
ATOM 957 O O . SER A 1 120 ? 7.790 20.376 7.982 1.00 54.84 120 SER A O 1
ATOM 959 N N . LEU A 1 121 ? 5.553 20.609 7.956 1.00 53.44 121 LEU A N 1
ATOM 960 C CA . LEU A 1 121 ? 5.517 21.391 6.729 1.00 53.44 121 LEU A CA 1
ATOM 961 C C . LEU A 1 121 ? 6.085 22.781 7.024 1.00 53.44 121 LEU A C 1
ATOM 963 O O . LEU A 1 121 ? 5.710 23.410 8.016 1.00 53.44 121 LEU A O 1
ATOM 967 N N . ASP A 1 122 ? 6.981 23.265 6.163 1.00 43.84 122 ASP A N 1
ATOM 968 C CA . ASP A 1 122 ? 7.466 24.640 6.244 1.00 43.84 122 ASP A CA 1
ATOM 969 C C . ASP A 1 122 ? 6.305 25.594 5.939 1.00 43.84 122 ASP A C 1
ATOM 971 O O . ASP A 1 122 ? 5.960 25.859 4.786 1.00 43.84 122 ASP A O 1
ATOM 975 N N . THR A 1 123 ? 5.683 26.115 6.994 1.00 46.16 123 THR A N 1
ATOM 976 C CA . THR A 1 123 ? 4.582 27.080 6.904 1.00 46.16 123 THR A CA 1
ATOM 977 C C . THR A 1 123 ? 5.009 28.407 6.275 1.00 46.16 123 THR A C 1
ATOM 979 O O . THR A 1 123 ? 4.155 29.241 5.978 1.00 46.16 123 THR A O 1
ATOM 982 N N . LYS A 1 124 ? 6.313 28.612 6.036 1.00 42.31 124 LYS A N 1
ATOM 983 C CA . LYS A 1 124 ? 6.881 29.797 5.385 1.00 42.31 124 LYS A CA 1
ATOM 984 C C . LYS A 1 124 ? 7.146 29.597 3.892 1.00 42.31 124 LYS A C 1
ATOM 986 O O . LYS A 1 124 ? 7.575 30.547 3.235 1.00 42.31 124 LYS A O 1
ATOM 991 N N . PHE A 1 125 ? 6.885 28.414 3.329 1.00 37.50 125 PHE A N 1
ATOM 992 C CA . PHE A 1 125 ? 7.113 28.160 1.909 1.00 37.50 125 PHE A CA 1
ATOM 993 C C . PHE A 1 125 ? 6.048 28.850 1.038 1.00 37.50 125 PHE A C 1
ATOM 995 O O . PHE A 1 125 ? 5.002 28.290 0.706 1.00 37.50 125 PHE A O 1
ATOM 1002 N N . VAL A 1 126 ? 6.320 30.094 0.640 1.00 33.50 126 VAL A N 1
ATOM 1003 C CA . VAL A 1 126 ? 5.541 30.811 -0.375 1.00 33.50 126 VAL A CA 1
ATOM 1004 C C . VAL A 1 126 ? 5.982 30.319 -1.753 1.00 33.50 126 VAL A C 1
ATOM 1006 O O . VAL A 1 126 ? 7.120 30.538 -2.164 1.00 33.50 126 VAL A O 1
ATOM 1009 N N . LYS A 1 127 ? 5.074 29.673 -2.496 1.00 34.00 127 LYS A N 1
ATOM 1010 C CA . LYS A 1 127 ? 5.276 29.370 -3.921 1.00 34.00 127 LYS A CA 1
ATOM 1011 C C . LYS A 1 127 ? 5.542 30.675 -4.675 1.00 34.00 127 LYS A C 1
ATOM 1013 O O . LYS A 1 127 ? 4.630 31.474 -4.885 1.00 34.00 127 LYS A O 1
ATOM 1018 N N . THR A 1 128 ? 6.771 30.880 -5.129 1.00 38.78 128 THR A N 1
ATOM 1019 C CA . THR A 1 128 ? 7.095 31.899 -6.128 1.00 38.78 128 THR A CA 1
ATOM 1020 C C . THR A 1 128 ? 6.371 31.545 -7.428 1.00 38.78 128 THR A C 1
ATOM 1022 O O . THR A 1 128 ? 6.787 30.653 -8.161 1.00 38.78 128 THR A O 1
ATOM 1025 N N . GLY A 1 129 ? 5.238 32.204 -7.689 1.00 44.03 129 GLY A N 1
ATOM 1026 C CA . GLY A 1 129 ? 4.520 32.057 -8.960 1.00 44.03 129 GLY A CA 1
ATOM 1027 C C . GLY A 1 129 ? 2.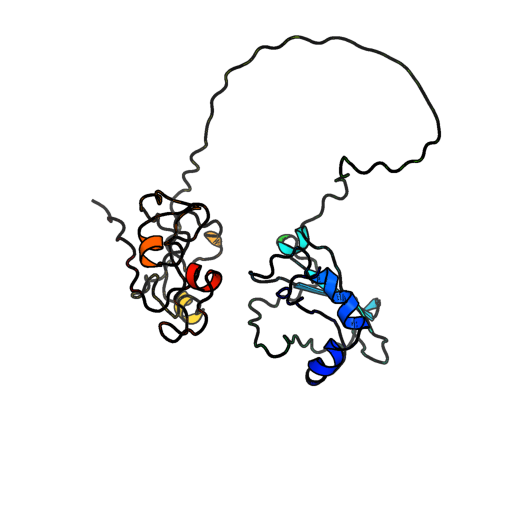996 32.177 -8.935 1.00 44.03 129 GLY A C 1
ATOM 1028 O O . GLY A 1 129 ? 2.382 31.945 -9.970 1.00 44.03 129 GLY A O 1
ATOM 1029 N N . ALA A 1 130 ? 2.364 32.538 -7.818 1.00 29.62 130 ALA A N 1
ATOM 1030 C CA . ALA A 1 130 ? 0.957 32.934 -7.821 1.00 29.62 130 ALA A CA 1
ATOM 1031 C C . ALA A 1 130 ? 0.857 34.390 -7.375 1.00 29.62 130 ALA A C 1
ATOM 1033 O O . ALA A 1 130 ? 1.052 34.690 -6.204 1.00 29.62 130 ALA A O 1
ATOM 1034 N N . THR A 1 131 ? 0.596 35.289 -8.319 1.00 34.38 131 THR A N 1
ATOM 1035 C CA . THR A 1 131 ? 0.247 36.684 -8.051 1.00 34.38 131 THR A CA 1
ATOM 1036 C C . THR A 1 131 ? -1.177 36.738 -7.496 1.00 34.38 131 THR A C 1
ATOM 1038 O O . THR A 1 131 ? -2.096 36.320 -8.203 1.00 34.38 131 THR A O 1
ATOM 1041 N N . PRO A 1 132 ? -1.421 37.305 -6.303 1.00 31.08 132 PRO A N 1
ATOM 1042 C CA . PRO A 1 132 ? -2.714 37.863 -5.961 1.00 31.08 132 PRO A CA 1
ATOM 1043 C C . PRO A 1 132 ? -2.635 39.380 -6.141 1.00 31.08 132 PRO A C 1
ATOM 1045 O O . PRO A 1 132 ? -1.835 40.077 -5.518 1.00 31.08 132 PRO A O 1
ATOM 1048 N N . SER A 1 133 ? -3.467 39.888 -7.039 1.00 38.03 133 SER A N 1
ATOM 1049 C CA . SER A 1 133 ? -3.753 41.307 -7.186 1.00 38.03 133 SER A CA 1
ATOM 1050 C C . SER A 1 133 ? -4.424 41.856 -5.925 1.00 38.03 133 SER A C 1
ATOM 1052 O O . SER A 1 133 ? -5.554 41.469 -5.639 1.00 38.03 133 SER A O 1
ATOM 1054 N N . SER A 1 134 ? -3.773 42.794 -5.240 1.00 32.62 134 SER A N 1
ATOM 1055 C CA . SER A 1 134 ? -4.423 43.928 -4.564 1.00 32.62 134 SER A CA 1
ATOM 1056 C C . SER A 1 134 ? -3.376 44.814 -3.884 1.00 32.62 134 SER A C 1
ATOM 1058 O O . SER A 1 134 ? -2.790 44.435 -2.872 1.00 32.62 134 SER A O 1
ATOM 1060 N N . THR A 1 135 ? -3.168 46.012 -4.424 1.00 31.41 135 THR A N 1
ATOM 1061 C CA . THR A 1 135 ? -2.668 47.183 -3.681 1.00 31.41 135 THR A CA 1
ATOM 1062 C C . THR A 1 135 ? -3.755 47.637 -2.680 1.00 31.41 135 THR A C 1
ATOM 1064 O O . THR A 1 135 ? -4.933 47.385 -2.951 1.00 31.41 135 THR A O 1
ATOM 1067 N N . PRO A 1 136 ? -3.421 48.308 -1.553 1.00 37.16 136 PRO A N 1
ATOM 1068 C CA . PRO A 1 136 ? -2.987 49.708 -1.624 1.00 37.16 136 PRO A CA 1
ATOM 1069 C C . PRO A 1 136 ? -1.834 50.133 -0.681 1.00 37.16 136 PRO A C 1
ATOM 1071 O O . PRO A 1 136 ? -1.763 49.748 0.477 1.00 37.16 136 PRO A O 1
ATOM 1074 N N . SER A 1 137 ? -1.010 51.025 -1.244 1.00 27.53 137 SER A N 1
ATOM 1075 C CA . SER A 1 137 ? -0.416 52.262 -0.701 1.00 27.53 137 SER A CA 1
ATOM 1076 C C . SER A 1 137 ? 0.545 52.316 0.503 1.00 27.53 137 SER A C 1
ATOM 1078 O O . SER A 1 137 ? 0.161 52.096 1.644 1.00 27.53 137 SER A O 1
ATOM 1080 N N . ALA A 1 138 ? 1.705 52.914 0.166 1.00 26.27 138 ALA A N 1
ATOM 1081 C CA . ALA A 1 138 ? 2.587 53.830 0.918 1.00 26.27 138 ALA A CA 1
ATOM 1082 C C . ALA A 1 138 ? 3.458 53.221 2.043 1.00 26.27 138 ALA A C 1
ATOM 1084 O O . ALA A 1 138 ? 2.976 52.468 2.872 1.00 26.27 138 ALA A O 1
ATOM 1085 N N . SER A 1 139 ? 4.771 53.472 2.127 1.00 27.09 139 SER A N 1
ATOM 1086 C CA . SER A 1 139 ? 5.496 54.717 1.831 1.00 27.09 139 SER A CA 1
ATOM 1087 C C . SER A 1 139 ? 6.934 54.464 1.355 1.00 27.09 139 SER A C 1
ATOM 1089 O O . SER A 1 139 ? 7.593 53.522 1.788 1.00 27.09 139 SER A O 1
ATOM 1091 N N . LEU A 1 140 ? 7.404 55.349 0.473 1.00 28.41 140 LEU A N 1
ATOM 1092 C CA . LEU A 1 140 ? 8.799 55.511 0.064 1.00 28.41 140 LEU A CA 1
ATOM 1093 C C . LEU A 1 140 ? 9.646 56.036 1.227 1.00 28.41 140 LEU A C 1
ATOM 1095 O O . LEU A 1 140 ? 9.251 57.016 1.848 1.00 28.41 140 LEU A O 1
ATOM 1099 N N . ASP A 1 141 ? 10.851 55.494 1.401 1.00 26.95 141 ASP A N 1
ATOM 1100 C CA . ASP A 1 141 ? 12.001 56.346 1.691 1.00 26.95 141 ASP A CA 1
ATOM 1101 C C . ASP A 1 141 ? 13.295 55.765 1.114 1.00 26.95 141 ASP A C 1
ATOM 1103 O O . ASP A 1 141 ? 13.548 54.560 1.120 1.00 26.95 141 ASP A O 1
ATOM 1107 N N . SER A 1 142 ? 14.072 56.662 0.520 1.00 30.06 142 SER A N 1
ATOM 1108 C CA . SER A 1 142 ? 15.180 56.381 -0.388 1.00 30.06 142 SER A CA 1
ATOM 1109 C C . SER A 1 142 ? 16.518 56.326 0.343 1.00 30.06 142 SER A C 1
ATOM 1111 O O . SER A 1 142 ? 16.840 57.248 1.089 1.00 30.06 142 SER A O 1
ATOM 1113 N N . LYS A 1 143 ? 17.378 55.354 0.008 1.00 28.92 143 LYS A N 1
ATOM 1114 C CA . LYS A 1 143 ? 18.830 55.598 -0.098 1.00 28.92 143 LYS A CA 1
ATOM 1115 C C . LYS A 1 143 ? 19.542 54.499 -0.893 1.00 28.92 143 LYS A C 1
ATOM 1117 O O . LYS A 1 143 ? 19.542 53.337 -0.506 1.00 28.92 143 LYS A O 1
ATOM 1122 N N . ALA A 1 144 ? 20.151 54.896 -2.007 1.00 29.00 144 ALA A N 1
ATOM 1123 C CA . ALA A 1 144 ? 21.083 54.094 -2.802 1.00 29.00 144 ALA A CA 1
ATOM 1124 C C . ALA A 1 144 ? 22.546 54.319 -2.324 1.00 29.00 144 ALA A C 1
ATOM 1126 O O . ALA A 1 144 ? 22.760 55.104 -1.397 1.00 29.00 144 ALA A O 1
ATOM 1127 N N . PRO A 1 145 ? 23.561 53.745 -3.001 1.00 41.81 145 PRO A N 1
ATOM 1128 C CA . PRO A 1 145 ? 24.182 52.431 -2.783 1.00 41.81 145 PRO A CA 1
ATOM 1129 C C . PRO A 1 145 ? 25.624 52.592 -2.224 1.00 41.81 145 PRO A C 1
ATOM 1131 O O . PRO A 1 145 ? 25.999 53.713 -1.873 1.00 41.81 145 PRO A O 1
ATOM 1134 N N . PRO A 1 146 ? 26.470 51.536 -2.139 1.00 32.53 146 PRO A N 1
ATOM 1135 C CA . PRO A 1 146 ? 27.413 51.374 -3.257 1.00 32.53 146 PRO A CA 1
ATOM 1136 C C . PRO A 1 146 ? 27.952 49.944 -3.539 1.00 32.53 146 PRO A C 1
ATOM 1138 O O . PRO A 1 146 ? 28.025 49.076 -2.675 1.00 32.53 146 PRO A O 1
ATOM 1141 N N . THR A 1 147 ? 28.451 49.814 -4.776 1.00 27.52 147 THR A N 1
ATOM 1142 C CA . THR A 1 147 ? 29.632 49.046 -5.246 1.00 27.52 147 THR A CA 1
ATOM 1143 C C . THR A 1 147 ? 29.664 47.512 -5.229 1.00 27.52 147 THR A C 1
ATOM 1145 O O . THR A 1 147 ? 29.852 46.858 -4.209 1.00 27.52 147 THR A O 1
ATOM 1148 N N . THR A 1 148 ? 29.672 46.972 -6.451 1.00 34.00 148 THR A N 1
ATOM 1149 C CA . THR A 1 148 ? 30.372 45.751 -6.884 1.00 34.00 148 THR A CA 1
ATOM 1150 C C . THR A 1 148 ? 31.848 45.722 -6.466 1.00 34.00 148 THR A C 1
ATOM 1152 O O . THR A 1 148 ? 32.492 46.773 -6.428 1.00 34.00 148 THR A O 1
ATOM 1155 N N . PRO A 1 149 ? 32.421 44.515 -6.308 1.00 27.77 149 PRO A N 1
ATOM 1156 C CA . PRO A 1 149 ? 33.546 44.171 -7.177 1.00 27.77 149 PRO A CA 1
ATOM 1157 C C . PRO A 1 149 ? 33.465 42.764 -7.801 1.00 27.77 149 PRO A C 1
ATOM 1159 O O . PRO A 1 149 ? 33.175 41.772 -7.141 1.00 27.77 149 PRO A O 1
ATOM 1162 N N . ASP A 1 150 ? 33.745 42.788 -9.102 1.00 28.69 150 ASP A N 1
ATOM 1163 C CA . ASP A 1 150 ? 34.327 41.840 -10.061 1.00 28.69 150 ASP A CA 1
ATOM 1164 C C . ASP A 1 150 ? 34.376 40.299 -9.888 1.00 28.69 150 ASP A C 1
ATOM 1166 O O . ASP A 1 150 ? 34.560 39.749 -8.801 1.00 28.69 150 ASP A O 1
ATOM 1170 N N . PRO A 1 151 ? 34.340 39.582 -11.037 1.00 37.12 151 PRO A N 1
ATOM 1171 C CA . PRO A 1 151 ? 34.409 38.137 -11.147 1.00 37.12 151 PRO A CA 1
ATOM 1172 C C . PRO A 1 151 ? 35.867 37.668 -11.178 1.00 37.12 151 PRO A C 1
ATOM 1174 O O . PRO A 1 151 ? 36.658 38.122 -12.000 1.00 37.12 151 PRO A O 1
ATOM 1177 N N . LYS A 1 152 ? 36.219 36.719 -10.309 1.00 31.05 152 LYS A N 1
ATOM 1178 C CA . LYS A 1 152 ? 37.291 35.723 -10.501 1.00 31.05 152 LYS A CA 1
ATOM 1179 C C . LYS A 1 152 ? 37.425 34.902 -9.227 1.00 31.05 152 LYS A C 1
ATOM 1181 O O . LYS A 1 152 ? 37.927 35.400 -8.225 1.00 31.05 152 LYS A O 1
ATOM 1186 N N . LYS A 1 153 ? 36.999 33.642 -9.303 1.00 28.27 153 LYS A N 1
ATOM 1187 C CA . LYS A 1 153 ? 37.596 32.478 -8.626 1.00 28.27 153 LYS A CA 1
ATOM 1188 C C . LYS A 1 153 ? 36.899 31.223 -9.147 1.00 28.27 153 LYS A C 1
ATOM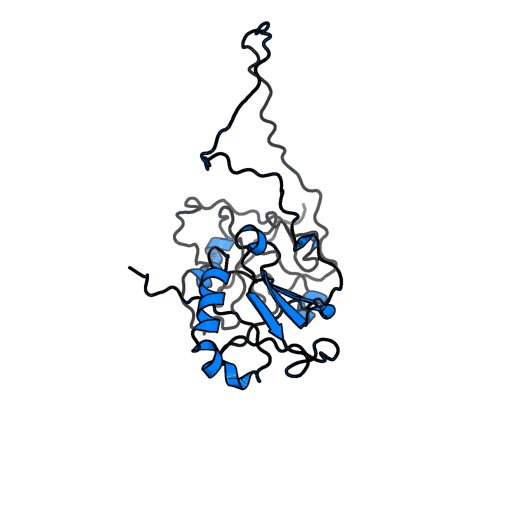 1190 O O . LYS A 1 153 ? 36.045 30.628 -8.500 1.00 28.27 153 LYS A O 1
ATOM 1195 N N . GLU A 1 154 ? 37.270 30.862 -10.371 1.00 29.64 154 GLU A N 1
ATOM 1196 C CA . GLU A 1 154 ? 37.298 29.460 -10.766 1.00 29.64 154 GLU A CA 1
ATOM 1197 C C . GLU A 1 154 ? 38.297 28.715 -9.875 1.00 29.64 154 GLU A C 1
ATOM 1199 O O . GLU A 1 154 ? 39.359 29.244 -9.538 1.00 29.64 154 GLU A O 1
ATOM 1204 N N . GLY A 1 155 ? 37.955 27.471 -9.540 1.00 31.88 155 GLY A N 1
ATOM 1205 C CA . GLY A 1 155 ? 38.910 26.480 -9.060 1.00 31.88 155 GLY A CA 1
ATOM 1206 C C . GLY A 1 155 ? 38.838 26.167 -7.571 1.00 31.88 155 GLY A C 1
ATOM 1207 O O . GLY A 1 155 ? 39.743 26.535 -6.835 1.00 31.88 155 GLY A O 1
ATOM 1208 N N . VAL A 1 156 ? 37.847 25.371 -7.150 1.00 28.22 156 VAL A N 1
ATOM 1209 C CA . VAL A 1 156 ? 38.059 24.379 -6.080 1.00 28.22 156 VAL A CA 1
ATOM 1210 C C . VAL A 1 156 ? 37.285 23.098 -6.401 1.00 28.22 156 VAL A C 1
ATOM 1212 O O . VAL A 1 156 ? 36.062 23.049 -6.350 1.00 28.22 156 VAL A O 1
ATOM 1215 N N . LEU A 1 157 ? 38.073 22.084 -6.761 1.00 29.03 157 LEU A N 1
ATOM 1216 C CA . LEU A 1 157 ? 37.856 20.640 -6.707 1.00 29.03 157 LEU A CA 1
ATOM 1217 C C . LEU A 1 157 ? 36.440 20.108 -6.424 1.00 29.03 157 LEU A C 1
ATOM 1219 O O . LEU A 1 157 ? 35.937 20.144 -5.301 1.00 29.03 157 LEU A O 1
ATOM 1223 N N . ALA A 1 158 ? 35.947 19.365 -7.415 1.00 32.75 158 ALA A N 1
ATOM 1224 C CA . ALA A 1 158 ? 35.132 18.180 -7.212 1.00 32.75 158 ALA A CA 1
ATOM 1225 C C . ALA A 1 158 ? 35.789 17.242 -6.178 1.00 32.75 158 ALA A C 1
ATOM 1227 O O . ALA A 1 158 ? 36.736 16.517 -6.477 1.00 32.75 158 ALA A O 1
ATOM 1228 N N . LYS A 1 159 ? 35.267 17.239 -4.951 1.00 26.80 159 LYS A N 1
ATOM 1229 C CA . LYS A 1 159 ? 35.396 16.117 -4.019 1.00 26.80 159 LYS A CA 1
ATOM 1230 C C . LYS A 1 159 ? 34.044 15.424 -3.957 1.00 26.80 159 LYS A C 1
ATOM 1232 O O . LYS A 1 159 ? 33.207 15.730 -3.114 1.00 26.80 159 LYS A O 1
ATOM 1237 N N . ILE A 1 160 ? 33.842 14.488 -4.882 1.00 31.20 160 ILE A N 1
ATOM 1238 C CA . ILE A 1 160 ? 32.872 13.413 -4.692 1.00 31.20 160 ILE A CA 1
ATOM 1239 C C . ILE A 1 160 ? 33.371 12.644 -3.472 1.00 31.20 160 ILE A C 1
ATOM 1241 O O . ILE A 1 160 ? 34.389 11.954 -3.524 1.00 31.20 160 ILE A O 1
ATOM 1245 N N . VAL A 1 161 ? 32.702 12.845 -2.342 1.00 25.28 161 VAL A N 1
ATOM 1246 C CA . VAL A 1 161 ? 32.932 12.055 -1.140 1.00 25.28 161 VAL A CA 1
ATOM 1247 C C . VAL A 1 161 ? 32.486 10.636 -1.475 1.00 25.28 161 VAL A C 1
ATOM 1249 O O . VAL A 1 161 ? 31.294 10.339 -1.515 1.00 25.28 161 VAL A O 1
ATOM 1252 N N . HIS A 1 162 ? 33.452 9.756 -1.743 1.00 27.81 162 HIS A N 1
ATOM 1253 C CA . HIS A 1 162 ? 33.273 8.328 -1.523 1.00 27.81 162 HIS A CA 1
ATOM 1254 C C . HIS A 1 162 ? 32.935 8.163 -0.042 1.00 27.81 162 HIS A C 1
ATOM 1256 O O . HIS A 1 162 ? 33.824 8.150 0.809 1.00 27.81 162 HIS A O 1
ATOM 1262 N N . VAL A 1 163 ? 31.644 8.087 0.281 1.00 27.98 163 VAL A N 1
ATOM 1263 C CA . VAL A 1 163 ? 31.219 7.650 1.606 1.00 27.98 163 VAL A CA 1
ATOM 1264 C C . VAL A 1 163 ? 31.478 6.150 1.649 1.00 27.98 163 VAL A C 1
ATOM 1266 O O . VAL A 1 163 ? 30.638 5.336 1.273 1.00 27.98 163 VAL A O 1
ATOM 1269 N N . VAL A 1 164 ? 32.697 5.786 2.035 1.00 25.83 164 VAL A N 1
ATOM 1270 C CA . VAL A 1 164 ? 33.020 4.433 2.472 1.00 25.83 164 VAL A CA 1
ATOM 1271 C C . VAL A 1 164 ? 32.322 4.267 3.816 1.00 25.83 164 VAL A C 1
ATOM 1273 O O . VAL A 1 164 ? 32.817 4.726 4.843 1.00 25.83 164 VAL A O 1
ATOM 1276 N N . TRP A 1 165 ? 31.123 3.685 3.796 1.00 26.14 165 TRP A N 1
ATOM 1277 C CA . TRP A 1 165 ? 30.435 3.303 5.023 1.00 26.14 165 TRP A CA 1
ATOM 1278 C C . TRP A 1 165 ? 31.242 2.181 5.689 1.00 26.14 165 TRP A C 1
ATOM 1280 O O . TRP A 1 165 ? 31.520 1.163 5.046 1.00 26.14 165 TRP A O 1
ATOM 1290 N N . PRO A 1 166 ? 31.667 2.353 6.950 1.00 31.08 166 PRO A N 1
ATOM 1291 C CA . PRO A 1 166 ? 32.425 1.334 7.647 1.00 31.08 166 PRO A CA 1
ATOM 1292 C C . PRO A 1 166 ? 31.524 0.116 7.884 1.00 31.08 166 PRO A C 1
ATOM 1294 O O . PRO A 1 166 ? 30.460 0.230 8.478 1.00 31.08 166 PRO A O 1
ATOM 1297 N N . HIS A 1 167 ? 31.961 -1.030 7.356 1.00 35.56 167 HIS A N 1
ATOM 1298 C CA . HIS A 1 167 ? 31.783 -2.390 7.873 1.00 35.56 167 HIS A CA 1
ATOM 1299 C C . HIS A 1 167 ? 30.420 -2.661 8.532 1.00 35.56 167 HIS A C 1
ATOM 1301 O O . HIS A 1 167 ? 30.200 -2.417 9.716 1.00 35.56 167 HIS A O 1
ATOM 1307 N N . SER A 1 168 ? 29.522 -3.213 7.711 1.00 41.22 168 SER A N 1
ATOM 1308 C CA . SER A 1 168 ? 28.188 -3.689 8.083 1.00 41.22 168 SER A CA 1
ATOM 1309 C C . SER A 1 168 ? 28.208 -4.547 9.355 1.00 41.22 168 SER A C 1
ATOM 1311 O O . SER A 1 168 ? 29.016 -5.479 9.431 1.00 41.22 168 SER A O 1
ATOM 1313 N N . PRO A 1 169 ? 27.280 -4.344 10.310 1.00 44.31 169 PRO A N 1
ATOM 1314 C CA . PRO A 1 169 ? 27.009 -5.362 11.309 1.00 44.31 169 PRO A CA 1
ATOM 1315 C C . PRO A 1 169 ? 26.440 -6.578 10.572 1.00 44.31 169 PRO A C 1
ATOM 1317 O O . PRO A 1 169 ? 25.312 -6.563 10.084 1.00 44.31 169 PRO A O 1
ATOM 1320 N N . SER A 1 170 ? 27.251 -7.626 10.427 1.00 47.03 170 SER A N 1
ATOM 1321 C CA . SER A 1 170 ? 26.738 -8.929 10.010 1.00 47.03 170 SER A CA 1
ATOM 1322 C C . SER A 1 170 ? 25.696 -9.391 11.036 1.00 47.03 170 SER A C 1
ATOM 1324 O O . SER A 1 170 ? 25.902 -9.203 12.240 1.00 47.03 170 SER A O 1
ATOM 1326 N N . PRO A 1 171 ? 24.576 -9.988 10.607 1.00 54.22 171 PRO A N 1
ATOM 1327 C CA . PRO A 1 171 ? 23.567 -10.472 11.529 1.00 54.22 171 PRO A CA 1
ATOM 1328 C C . PRO A 1 171 ? 24.166 -11.590 12.385 1.00 54.22 171 PRO A C 1
ATOM 1330 O O . PRO A 1 171 ? 24.827 -12.489 11.874 1.00 54.22 171 PRO A O 1
ATOM 1333 N N . LYS A 1 172 ? 23.869 -11.598 13.689 1.00 66.19 172 LYS A N 1
ATOM 1334 C CA . LYS A 1 172 ? 24.174 -12.713 14.616 1.00 66.19 172 LYS A CA 1
ATOM 1335 C C . LYS A 1 172 ? 23.484 -14.041 14.222 1.00 66.19 172 LYS A C 1
ATOM 1337 O O . LYS A 1 172 ? 23.586 -15.029 14.943 1.00 66.19 172 LYS A O 1
ATOM 1342 N N . LEU A 1 173 ? 22.746 -14.048 13.112 1.00 80.62 173 LEU A N 1
ATOM 1343 C CA . LEU A 1 173 ? 21.886 -15.119 12.630 1.00 80.62 173 LEU A CA 1
ATOM 1344 C C . LEU A 1 173 ? 22.570 -15.904 11.514 1.00 8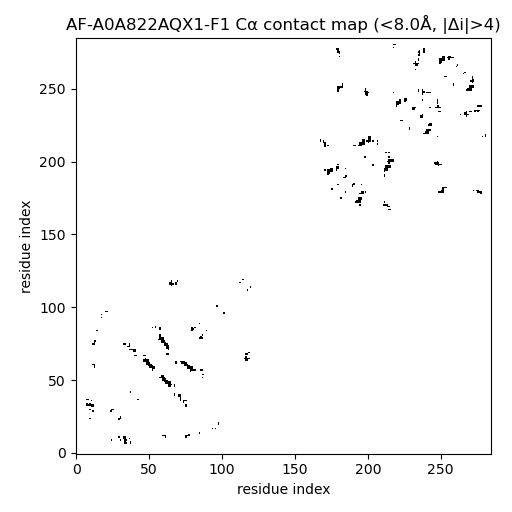0.62 173 LEU A C 1
ATOM 1346 O O . LEU A 1 173 ? 23.207 -15.329 10.629 1.00 80.62 173 LEU A O 1
ATOM 1350 N N . LYS A 1 174 ? 22.371 -17.224 11.519 1.00 87.69 174 LYS A N 1
ATOM 1351 C CA . LYS A 1 174 ? 22.908 -18.120 10.488 1.00 87.69 174 LYS A CA 1
ATOM 1352 C C . LYS A 1 174 ? 22.326 -17.757 9.124 1.00 87.69 174 LYS A C 1
ATOM 1354 O O . LYS A 1 174 ? 21.130 -17.516 9.017 1.00 87.69 174 LYS A O 1
ATOM 1359 N N . GLN A 1 175 ? 23.138 -17.754 8.075 1.00 89.00 175 GLN A N 1
ATOM 1360 C CA . GLN A 1 175 ? 22.629 -17.515 6.725 1.00 89.00 175 GLN A CA 1
ATOM 1361 C C . GLN A 1 175 ? 21.625 -18.608 6.327 1.00 89.00 175 GLN A C 1
ATOM 1363 O O . GLN A 1 175 ? 21.856 -19.796 6.559 1.00 89.00 175 GLN A O 1
ATOM 1368 N N . CYS A 1 176 ? 20.494 -18.210 5.745 1.00 89.25 176 CYS A N 1
ATOM 1369 C CA . CYS A 1 176 ? 19.506 -19.144 5.225 1.00 89.25 176 CYS A CA 1
ATOM 1370 C C . CYS A 1 176 ? 20.092 -19.941 4.052 1.00 89.25 176 CYS A C 1
ATOM 1372 O O . CYS A 1 176 ? 20.605 -19.351 3.101 1.00 89.25 176 CYS A O 1
ATOM 1374 N N . LEU A 1 177 ? 19.926 -21.268 4.075 1.00 89.81 177 LEU A N 1
ATOM 1375 C CA . LEU A 1 177 ? 20.379 -22.167 3.006 1.00 89.81 177 LEU A CA 1
ATOM 1376 C C . LEU A 1 177 ? 19.785 -21.804 1.635 1.00 89.81 177 LEU A C 1
ATOM 1378 O O . LEU A 1 177 ? 20.459 -21.907 0.616 1.00 89.81 177 LEU A O 1
ATOM 1382 N N . TYR A 1 178 ? 18.529 -21.351 1.615 1.00 84.88 178 TYR A N 1
ATOM 1383 C CA . TYR A 1 178 ? 17.828 -20.974 0.385 1.00 84.88 178 TYR A CA 1
ATOM 1384 C C . TYR A 1 178 ? 18.127 -19.539 -0.069 1.00 84.88 178 TYR A C 1
ATOM 1386 O O . TYR A 1 178 ? 17.743 -19.162 -1.175 1.00 84.88 178 TYR A O 1
ATOM 1394 N N . SER A 1 179 ? 18.841 -18.750 0.746 1.00 89.38 179 SER A N 1
ATOM 1395 C CA . SER A 1 179 ? 19.320 -17.406 0.408 1.00 89.38 179 SER A CA 1
ATOM 1396 C C . SER A 1 179 ? 18.215 -16.533 -0.222 1.00 89.38 179 SER A C 1
ATOM 1398 O O . SER A 1 179 ? 17.095 -16.480 0.287 1.00 89.38 179 SER A O 1
ATOM 1400 N N . VAL A 1 180 ? 18.495 -15.859 -1.340 1.00 86.88 180 VAL A N 1
ATOM 1401 C CA . VAL A 1 180 ? 17.541 -15.010 -2.077 1.00 86.88 180 VAL A CA 1
ATOM 1402 C C . VAL A 1 180 ? 16.324 -15.763 -2.627 1.00 86.88 180 VAL A C 1
ATOM 1404 O O . VAL A 1 180 ? 15.324 -15.121 -2.930 1.00 86.88 180 VAL A O 1
ATOM 1407 N N . ASN A 1 181 ? 16.369 -17.099 -2.704 1.00 88.19 181 ASN A N 1
ATOM 1408 C CA . ASN A 1 181 ? 15.266 -17.945 -3.173 1.00 88.19 181 ASN A CA 1
ATOM 1409 C C . ASN A 1 181 ? 14.347 -18.428 -2.032 1.00 88.19 181 ASN A C 1
ATOM 1411 O O . ASN A 1 181 ? 13.427 -19.207 -2.277 1.00 88.19 181 ASN A O 1
ATOM 1415 N N . CYS A 1 182 ? 14.576 -18.006 -0.784 1.00 84.44 182 CYS A N 1
ATOM 1416 C CA . CYS A 1 182 ? 13.771 -18.438 0.357 1.00 84.44 182 CYS A CA 1
ATOM 1417 C C . CYS A 1 182 ? 12.333 -17.883 0.307 1.00 84.44 182 CYS A C 1
ATOM 1419 O O . CYS A 1 182 ? 12.123 -16.672 0.371 1.00 84.44 182 CYS A O 1
ATOM 1421 N N . LEU A 1 183 ? 11.341 -18.776 0.266 1.00 78.12 183 LEU A N 1
ATOM 1422 C CA . LEU A 1 183 ? 9.911 -18.436 0.331 1.00 78.12 183 LEU A CA 1
ATOM 1423 C C . LEU A 1 183 ? 9.483 -17.835 1.679 1.00 78.12 183 LEU A C 1
ATOM 1425 O O . LEU A 1 183 ? 8.559 -17.031 1.733 1.00 78.12 183 LEU A O 1
ATOM 1429 N N . GLU A 1 184 ? 10.185 -18.192 2.754 1.00 78.06 184 GLU A N 1
ATOM 1430 C CA . GLU A 1 184 ? 9.914 -17.736 4.123 1.00 78.06 184 GLU A CA 1
ATOM 1431 C C . GLU A 1 184 ? 10.691 -16.460 4.479 1.00 78.06 184 GLU A C 1
ATOM 1433 O O . GLU A 1 184 ? 10.751 -16.059 5.638 1.00 78.06 184 GLU A O 1
ATOM 1438 N N . ARG A 1 185 ? 11.296 -15.785 3.494 1.00 72.75 185 ARG A N 1
ATOM 1439 C CA . ARG A 1 185 ? 12.121 -14.586 3.705 1.00 72.75 185 ARG A CA 1
ATOM 1440 C C . ARG A 1 185 ? 11.380 -13.435 4.394 1.00 72.75 185 ARG A C 1
ATOM 1442 O O . ARG A 1 185 ? 12.023 -12.588 5.001 1.00 72.75 185 ARG A O 1
ATOM 1449 N N . GLU A 1 186 ? 10.057 -13.359 4.281 1.00 71.38 186 GLU A N 1
ATOM 1450 C CA . GLU A 1 186 ? 9.250 -12.347 4.983 1.00 71.38 186 GLU A CA 1
ATOM 1451 C C . GLU A 1 186 ? 8.628 -12.865 6.291 1.00 71.38 186 GLU A C 1
ATOM 1453 O O . GLU A 1 186 ? 7.926 -12.119 6.972 1.00 71.38 186 GLU A O 1
ATOM 1458 N N . SER A 1 187 ? 8.873 -14.126 6.659 1.00 75.00 187 SER A N 1
ATOM 1459 C CA . SER A 1 187 ? 8.314 -14.744 7.860 1.00 75.00 187 SER A CA 1
ATOM 1460 C C . SER A 1 187 ? 9.093 -14.307 9.108 1.00 75.00 187 SER A C 1
ATOM 1462 O O . SER A 1 187 ? 10.299 -14.563 9.191 1.00 75.00 187 SER A O 1
ATOM 1464 N N . PRO A 1 188 ? 8.445 -13.672 10.106 1.00 72.62 188 PRO A N 1
ATOM 1465 C CA . PRO A 1 188 ? 9.119 -13.225 11.327 1.00 72.62 188 PRO A CA 1
ATOM 1466 C C . PRO A 1 188 ? 9.794 -14.368 12.094 1.00 72.62 188 PRO A C 1
ATOM 1468 O O . PRO A 1 188 ? 10.925 -14.220 12.557 1.00 72.62 188 PRO A O 1
ATOM 1471 N N . ASP A 1 189 ? 9.142 -15.531 12.166 1.00 76.94 189 ASP A N 1
ATOM 1472 C CA . ASP A 1 189 ? 9.664 -16.705 12.871 1.00 76.94 189 ASP A CA 1
ATOM 1473 C C . ASP A 1 189 ? 10.931 -17.247 12.206 1.00 76.94 189 ASP A C 1
ATOM 1475 O O . ASP A 1 189 ? 11.888 -17.632 12.885 1.00 76.94 189 ASP A O 1
ATOM 1479 N N . HIS A 1 190 ? 10.968 -17.238 10.874 1.00 82.31 190 HIS A N 1
ATOM 1480 C CA . HIS A 1 190 ? 12.138 -17.643 10.098 1.00 82.31 190 HIS A CA 1
ATOM 1481 C C . HIS A 1 190 ? 13.269 -16.616 10.219 1.00 82.31 190 HIS A C 1
ATOM 1483 O O . HIS A 1 190 ? 14.413 -16.975 10.508 1.00 82.31 190 HIS A O 1
ATOM 1489 N N . ASN A 1 191 ? 12.936 -15.330 10.108 1.00 80.56 191 ASN A N 1
ATOM 1490 C CA . ASN A 1 191 ? 13.882 -14.217 10.199 1.00 80.56 191 ASN A CA 1
ATOM 1491 C C . ASN A 1 191 ? 14.447 -13.996 11.606 1.00 80.56 191 ASN A C 1
ATOM 1493 O O . ASN A 1 191 ? 15.473 -13.339 11.753 1.00 80.56 191 ASN A O 1
ATOM 1497 N N . SER A 1 192 ? 13.829 -14.571 12.641 1.00 84.31 192 SER A N 1
ATOM 1498 C CA . SER A 1 192 ? 14.405 -14.620 13.989 1.00 84.31 192 SER A CA 1
ATOM 1499 C C . SER A 1 192 ? 15.595 -15.585 14.104 1.00 84.31 192 SER A C 1
ATOM 1501 O O . SER A 1 192 ? 16.383 -15.482 15.043 1.00 84.31 192 SER A O 1
ATOM 1503 N N . LYS A 1 193 ? 15.737 -16.525 13.157 1.00 87.75 193 LYS A N 1
ATOM 1504 C CA . LYS A 1 193 ? 16.739 -17.607 13.177 1.00 87.75 193 LYS A CA 1
ATOM 1505 C C . LYS A 1 193 ? 17.743 -17.499 12.038 1.00 87.75 193 LYS A C 1
ATOM 1507 O O . LYS A 1 193 ? 18.910 -17.858 12.221 1.00 87.75 193 LYS A O 1
ATOM 1512 N N . TYR A 1 194 ? 17.289 -17.027 10.881 1.00 86.25 194 TYR A N 1
ATOM 1513 C CA . TYR A 1 194 ? 18.066 -17.022 9.653 1.00 86.25 194 TYR A CA 1
ATOM 1514 C C . TYR A 1 194 ? 18.184 -15.635 9.038 1.00 86.25 194 TYR A C 1
ATOM 1516 O O . TYR A 1 194 ? 17.243 -14.846 9.058 1.00 86.25 194 TYR A O 1
ATOM 1524 N N . SER A 1 195 ? 19.344 -15.370 8.444 1.00 89.69 195 SER A N 1
ATOM 1525 C CA . SER A 1 195 ? 19.603 -14.152 7.685 1.00 89.69 195 SER A CA 1
ATOM 1526 C C . SER A 1 195 ? 19.551 -14.365 6.173 1.00 89.69 195 SER A C 1
ATOM 1528 O O . SER A 1 195 ? 19.800 -15.466 5.675 1.00 89.69 195 SER A O 1
ATOM 1530 N N . HIS A 1 196 ? 19.242 -13.300 5.428 1.00 86.75 196 HIS A N 1
ATOM 1531 C CA . HIS A 1 196 ? 19.138 -13.324 3.962 1.00 86.75 196 HIS A CA 1
ATOM 1532 C C . HIS A 1 196 ? 19.867 -12.142 3.323 1.00 86.75 196 HIS A C 1
ATOM 1534 O O . HIS A 1 196 ? 19.897 -11.070 3.918 1.00 86.75 196 HIS A O 1
ATOM 1540 N N . PRO A 1 197 ? 20.362 -12.256 2.082 1.00 88.75 197 PRO A N 1
ATOM 1541 C CA . PRO A 1 197 ? 20.867 -11.100 1.347 1.00 88.75 197 PRO A CA 1
ATOM 1542 C C . PRO A 1 197 ? 19.796 -10.028 1.142 1.00 88.75 197 PRO A C 1
ATOM 1544 O O . PRO A 1 197 ? 18.688 -10.302 0.666 1.00 88.75 197 PRO A O 1
ATOM 1547 N N . CYS A 1 198 ? 20.123 -8.784 1.484 1.00 88.56 198 CYS A N 1
ATOM 1548 C CA . CYS A 1 198 ? 19.290 -7.633 1.184 1.00 88.56 198 CYS A CA 1
ATOM 1549 C C . CYS A 1 198 ? 19.123 -7.507 -0.329 1.00 88.56 198 CYS A C 1
ATOM 1551 O O . CYS A 1 198 ? 20.080 -7.629 -1.092 1.00 88.56 198 CYS A O 1
ATOM 1553 N N . ARG A 1 199 ? 17.899 -7.228 -0.780 1.00 88.81 199 ARG A N 1
ATOM 1554 C CA . ARG A 1 199 ? 17.598 -7.125 -2.211 1.00 88.81 199 ARG A CA 1
ATOM 1555 C C . ARG A 1 199 ? 18.304 -5.957 -2.905 1.00 88.81 199 ARG A C 1
ATOM 1557 O O . ARG A 1 199 ? 18.421 -5.979 -4.122 1.00 88.81 199 ARG A O 1
ATOM 1564 N N . TYR A 1 200 ? 18.744 -4.962 -2.139 1.00 86.88 200 TYR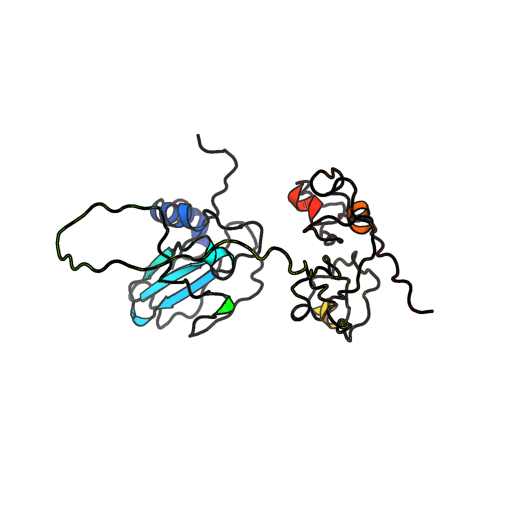 A N 1
ATOM 1565 C CA . TYR A 1 200 ? 19.516 -3.813 -2.617 1.00 86.88 200 TYR A CA 1
ATOM 1566 C C . TYR A 1 200 ? 21.007 -3.914 -2.272 1.00 86.88 200 TYR A C 1
ATOM 1568 O O . TYR A 1 200 ? 21.750 -2.993 -2.596 1.00 86.88 200 TYR A O 1
ATOM 1576 N N . ALA A 1 201 ? 21.440 -4.999 -1.616 1.00 85.31 201 ALA A N 1
ATOM 1577 C CA . ALA A 1 201 ? 22.826 -5.218 -1.211 1.00 85.31 201 ALA A CA 1
ATOM 1578 C C . ALA A 1 201 ? 23.438 -3.968 -0.534 1.00 85.31 201 ALA A C 1
ATOM 1580 O O . ALA A 1 201 ? 22.860 -3.445 0.423 1.00 85.31 201 ALA A O 1
ATOM 1581 N N . GLU A 1 202 ? 24.564 -3.458 -1.035 1.00 81.62 202 GLU A N 1
ATOM 1582 C CA . GLU A 1 202 ? 25.242 -2.263 -0.520 1.00 81.62 202 GLU A CA 1
ATOM 1583 C C . GLU A 1 202 ? 24.506 -0.940 -0.791 1.00 81.62 202 GLU A C 1
ATOM 1585 O O . GLU A 1 202 ? 24.860 0.087 -0.220 1.00 81.62 202 GLU A O 1
ATOM 1590 N N . LEU A 1 203 ? 23.495 -0.939 -1.665 1.00 82.44 203 LEU A N 1
ATOM 1591 C CA . LEU A 1 203 ? 22.692 0.245 -1.990 1.00 82.44 203 LEU A CA 1
ATOM 1592 C C . LEU A 1 203 ? 21.490 0.413 -1.050 1.00 82.44 203 LEU A C 1
ATOM 1594 O O . LEU A 1 203 ? 20.719 1.367 -1.193 1.00 82.44 203 LEU A O 1
ATOM 1598 N N . CYS A 1 204 ? 21.305 -0.507 -0.100 1.00 81.00 204 CYS A N 1
ATOM 1599 C CA . CYS A 1 204 ? 20.238 -0.414 0.882 1.00 81.00 204 CYS A CA 1
ATOM 1600 C C . CYS A 1 204 ? 20.422 0.820 1.771 1.00 81.00 204 CYS A C 1
ATOM 1602 O O . CYS A 1 204 ? 21.464 1.012 2.392 1.00 81.00 204 CYS A O 1
ATOM 1604 N N . ARG A 1 205 ? 19.371 1.636 1.883 1.00 82.50 205 ARG A N 1
ATOM 1605 C CA . ARG A 1 205 ? 19.342 2.799 2.786 1.00 82.50 205 ARG A CA 1
ATOM 1606 C C . ARG A 1 205 ? 18.784 2.466 4.172 1.00 82.50 205 ARG A C 1
ATOM 1608 O O . ARG A 1 205 ? 18.836 3.308 5.057 1.00 82.50 205 ARG A O 1
ATOM 1615 N N . ASN A 1 206 ? 18.266 1.250 4.359 1.00 77.12 206 ASN A N 1
ATOM 1616 C CA . ASN A 1 206 ? 17.533 0.821 5.552 1.00 77.12 206 ASN A CA 1
ATOM 1617 C C . ASN A 1 206 ? 18.303 -0.193 6.421 1.00 77.12 206 ASN A C 1
ATOM 1619 O O . ASN A 1 206 ? 17.700 -0.971 7.155 1.00 77.12 206 ASN A O 1
ATOM 1623 N N . ILE A 1 207 ? 19.640 -0.188 6.342 1.00 76.38 207 ILE A N 1
ATOM 1624 C CA . ILE A 1 207 ? 20.522 -1.204 6.950 1.00 76.38 207 ILE A CA 1
ATOM 1625 C C . ILE A 1 207 ? 20.232 -1.414 8.446 1.00 76.38 207 ILE A C 1
ATOM 1627 O O . ILE A 1 207 ? 20.254 -2.544 8.925 1.00 76.38 207 ILE A O 1
ATOM 1631 N N . GLN A 1 208 ? 19.935 -0.336 9.178 1.00 74.94 208 GLN A N 1
ATOM 1632 C CA . GLN A 1 208 ? 19.735 -0.380 10.632 1.00 74.94 208 GLN A CA 1
ATOM 1633 C C . GLN A 1 208 ? 18.394 -0.997 11.057 1.00 74.94 208 GLN A C 1
ATOM 1635 O O . GLN A 1 208 ? 18.292 -1.532 12.157 1.00 74.94 208 GLN A O 1
ATOM 1640 N N . ASN A 1 209 ? 17.376 -0.958 10.193 1.00 74.31 209 ASN A N 1
ATOM 1641 C CA . ASN A 1 209 ? 16.025 -1.417 10.527 1.00 74.31 209 ASN A CA 1
ATOM 1642 C C . ASN A 1 209 ? 15.746 -2.852 10.050 1.00 74.31 209 ASN A C 1
ATOM 1644 O O . ASN A 1 209 ? 14.694 -3.409 10.353 1.00 74.31 209 ASN A O 1
ATOM 1648 N N . GLU A 1 210 ? 16.688 -3.473 9.332 1.00 77.12 210 GLU A N 1
ATOM 1649 C CA . GLU A 1 210 ? 16.567 -4.840 8.816 1.00 77.12 210 GLU A CA 1
ATOM 1650 C C . GLU A 1 210 ? 17.720 -5.730 9.315 1.00 77.12 210 GLU A C 1
ATOM 1652 O O . GLU A 1 210 ? 18.521 -6.228 8.522 1.00 77.12 210 GLU A O 1
ATOM 1657 N N . PRO A 1 211 ? 17.815 -5.985 10.637 1.00 78.69 211 PRO A N 1
ATOM 1658 C CA . PRO A 1 211 ? 18.945 -6.698 11.241 1.00 78.69 211 PRO A CA 1
ATOM 1659 C C . PRO A 1 211 ? 19.018 -8.184 10.867 1.00 78.69 211 PRO A C 1
ATOM 1661 O O . PRO A 1 211 ? 19.977 -8.851 11.232 1.00 78.69 211 PRO A O 1
ATOM 1664 N N . HIS A 1 212 ? 18.013 -8.721 10.173 1.00 79.38 212 HIS A N 1
ATOM 1665 C CA . HIS A 1 212 ? 18.001 -10.080 9.629 1.00 79.38 212 HIS A CA 1
ATOM 1666 C C . HIS A 1 212 ? 18.504 -10.129 8.174 1.00 79.38 212 HIS A C 1
ATOM 1668 O O . HIS A 1 212 ? 18.601 -11.210 7.592 1.00 79.38 212 HIS A O 1
ATOM 1674 N N . LEU A 1 213 ? 18.838 -8.985 7.5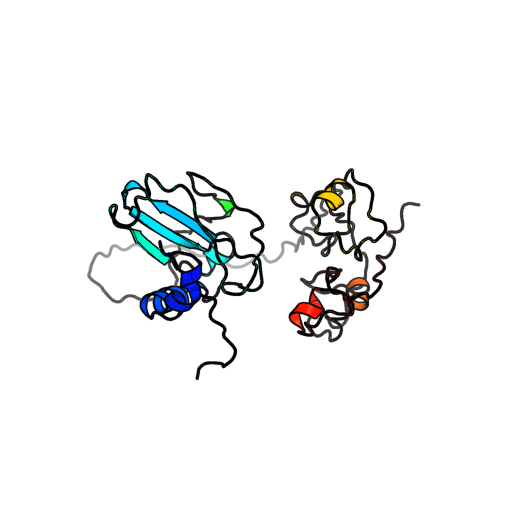66 1.00 84.50 213 LEU A N 1
ATOM 1675 C CA . LEU A 1 213 ? 19.367 -8.924 6.209 1.00 84.50 213 LEU A CA 1
ATOM 1676 C C . LEU A 1 213 ? 20.877 -8.663 6.193 1.00 84.50 213 LEU A C 1
ATOM 1678 O O . LEU A 1 213 ? 21.407 -7.847 6.945 1.00 84.50 213 LEU A O 1
ATOM 1682 N N . THR A 1 214 ? 21.581 -9.346 5.294 1.00 86.81 214 THR A N 1
ATOM 1683 C CA . THR A 1 214 ? 22.988 -9.090 4.999 1.00 86.81 214 THR A CA 1
ATOM 1684 C C . THR A 1 214 ? 23.096 -8.051 3.887 1.00 86.81 214 THR A C 1
ATOM 1686 O O . THR A 1 214 ? 22.491 -8.176 2.825 1.00 86.81 214 THR A O 1
ATOM 1689 N N . HIS A 1 215 ? 23.891 -7.013 4.122 1.00 85.31 215 HIS A N 1
ATOM 1690 C CA . HIS A 1 215 ? 24.087 -5.894 3.194 1.00 85.31 215 HIS A CA 1
ATOM 1691 C C . HIS A 1 215 ? 25.452 -5.975 2.499 1.00 85.31 215 HIS A C 1
ATOM 1693 O O . HIS A 1 215 ? 26.091 -4.965 2.210 1.00 85.31 215 HIS A O 1
ATOM 1699 N N . ALA A 1 216 ? 25.928 -7.205 2.285 1.00 83.31 216 ALA A N 1
ATOM 1700 C CA . ALA A 1 216 ? 27.217 -7.455 1.663 1.00 83.31 216 ALA A CA 1
ATOM 1701 C C . ALA A 1 216 ? 27.227 -6.901 0.227 1.00 83.31 216 ALA A C 1
ATOM 1703 O O . ALA A 1 216 ? 26.236 -7.089 -0.484 1.00 83.31 216 ALA A O 1
ATOM 1704 N N . PRO A 1 217 ? 28.326 -6.261 -0.218 1.00 83.75 217 PRO A N 1
ATOM 1705 C CA . PRO A 1 217 ? 28.423 -5.761 -1.578 1.00 83.75 217 PRO A CA 1
ATOM 1706 C C . PRO A 1 217 ? 28.210 -6.869 -2.601 1.00 83.75 217 PRO A C 1
ATOM 1708 O O . PRO A 1 217 ? 28.870 -7.911 -2.546 1.00 83.75 217 PRO A O 1
ATOM 1711 N N . HIS A 1 218 ? 27.310 -6.626 -3.544 1.00 85.00 218 HIS A N 1
ATOM 1712 C CA . HIS A 1 218 ? 27.009 -7.540 -4.629 1.00 85.00 218 HIS A CA 1
ATOM 1713 C C . HIS A 1 218 ? 27.768 -7.109 -5.889 1.00 85.00 218 HIS A C 1
ATOM 1715 O O . HIS A 1 218 ? 27.330 -6.279 -6.683 1.00 85.00 218 HIS A O 1
ATOM 1721 N N . LYS A 1 219 ? 28.985 -7.639 -6.037 1.00 87.00 219 LYS A N 1
ATOM 1722 C CA . LYS A 1 219 ? 29.943 -7.216 -7.068 1.00 87.00 219 LYS A CA 1
ATOM 1723 C C . LYS A 1 219 ? 29.591 -7.797 -8.441 1.00 87.00 219 LYS A C 1
ATOM 1725 O O . LYS A 1 219 ? 30.200 -8.765 -8.885 1.00 87.00 219 LYS A O 1
ATOM 1730 N N . VAL A 1 220 ? 28.637 -7.175 -9.124 1.00 87.81 220 VAL A N 1
ATOM 1731 C CA . VAL A 1 220 ? 28.245 -7.516 -10.499 1.00 87.81 220 VAL A CA 1
ATOM 1732 C C . VAL A 1 220 ? 28.385 -6.312 -11.437 1.00 87.81 220 VAL A C 1
ATOM 1734 O O . VAL A 1 220 ? 28.257 -5.165 -10.994 1.00 87.81 220 VAL A O 1
ATOM 1737 N N . PRO A 1 221 ? 28.681 -6.524 -12.733 1.00 93.06 221 PRO A N 1
ATOM 1738 C CA . PRO A 1 221 ? 28.815 -5.428 -13.686 1.00 93.06 221 PRO A CA 1
ATOM 1739 C C . PRO A 1 221 ? 27.500 -4.660 -13.842 1.00 93.06 221 PRO A C 1
ATOM 1741 O O . PRO A 1 221 ? 26.408 -5.220 -13.738 1.00 93.06 221 PRO A O 1
ATOM 1744 N N . LYS A 1 222 ? 27.592 -3.364 -14.155 1.00 92.19 222 LYS A N 1
ATOM 1745 C CA . LYS A 1 222 ? 26.413 -2.578 -14.532 1.00 92.19 222 LYS A CA 1
ATOM 1746 C C . LYS A 1 222 ? 25.862 -3.086 -15.868 1.00 92.19 222 LYS A C 1
ATOM 1748 O O . LYS A 1 222 ? 26.621 -3.343 -16.802 1.00 92.19 222 LYS A O 1
ATOM 1753 N N . CYS A 1 223 ? 24.543 -3.209 -15.974 1.00 95.19 223 CYS A N 1
ATOM 1754 C CA . CYS A 1 223 ? 23.883 -3.542 -17.226 1.00 95.19 223 CYS A CA 1
ATOM 1755 C C . CYS A 1 223 ? 24.181 -2.474 -18.285 1.00 95.19 223 CYS A C 1
ATOM 1757 O O . CYS A 1 223 ? 24.016 -1.278 -18.039 1.00 95.19 223 CYS A O 1
ATOM 1759 N N . ARG A 1 224 ? 24.560 -2.913 -19.491 1.00 95.62 224 ARG A N 1
ATOM 1760 C CA . ARG A 1 224 ? 24.841 -2.028 -20.635 1.00 95.62 224 ARG A CA 1
ATOM 1761 C C . ARG A 1 224 ? 23.649 -1.142 -21.007 1.00 95.62 224 ARG A C 1
ATOM 1763 O O . ARG A 1 224 ? 23.850 -0.045 -21.516 1.00 95.62 224 ARG A O 1
ATOM 1770 N N . TYR A 1 225 ? 22.431 -1.634 -20.791 1.00 93.38 225 TYR A N 1
ATOM 1771 C CA . TYR A 1 225 ? 21.204 -0.963 -21.216 1.00 93.38 225 TYR A CA 1
ATOM 1772 C C . TYR A 1 225 ? 20.499 -0.206 -20.085 1.00 93.38 225 TYR A C 1
ATOM 1774 O O . TYR A 1 225 ? 19.640 0.617 -20.381 1.00 93.38 225 TYR A O 1
ATOM 1782 N N . ASP A 1 226 ? 20.872 -0.445 -18.821 1.00 90.81 226 ASP A N 1
ATOM 1783 C CA . ASP A 1 226 ? 20.336 0.214 -17.619 1.00 90.81 226 ASP A CA 1
ATOM 1784 C C . ASP A 1 226 ? 18.806 0.440 -17.691 1.00 90.81 226 ASP A C 1
ATOM 1786 O O . ASP A 1 226 ? 18.053 -0.529 -17.793 1.00 90.81 226 ASP A O 1
ATOM 1790 N N . GLY A 1 227 ? 18.325 1.689 -17.721 1.00 84.62 227 GLY A N 1
ATOM 1791 C CA . GLY A 1 227 ? 16.890 2.002 -17.804 1.00 84.62 227 GLY A CA 1
ATOM 1792 C C . GLY A 1 227 ? 16.186 1.550 -19.094 1.00 84.62 227 GLY A C 1
ATOM 1793 O O . GLY A 1 227 ? 14.967 1.430 -19.108 1.00 84.62 227 GLY A O 1
ATOM 1794 N N . GLY A 1 228 ? 16.930 1.271 -20.169 1.00 90.62 228 GLY A N 1
ATOM 1795 C CA . GLY A 1 228 ? 16.418 0.708 -21.423 1.00 90.62 228 GLY A CA 1
ATOM 1796 C C . GLY A 1 228 ? 16.534 -0.817 -21.516 1.00 90.62 228 GLY A C 1
ATOM 1797 O O . GLY A 1 228 ? 16.342 -1.382 -22.596 1.00 90.62 228 GLY A O 1
ATOM 1798 N N . CYS A 1 229 ? 16.907 -1.498 -20.428 1.00 93.75 229 CYS A N 1
ATOM 1799 C CA . CYS A 1 229 ? 17.039 -2.947 -20.420 1.00 93.75 229 CYS A CA 1
ATOM 1800 C C . CYS A 1 229 ? 15.685 -3.631 -20.660 1.00 93.75 229 CYS A C 1
ATOM 1802 O O . CYS A 1 229 ? 14.664 -3.254 -20.094 1.00 93.75 229 CYS A O 1
ATOM 1804 N N . ARG A 1 230 ? 15.678 -4.673 -21.499 1.00 93.50 230 ARG A N 1
ATOM 1805 C CA . ARG A 1 230 ? 14.480 -5.486 -21.782 1.00 93.50 230 ARG A CA 1
ATOM 1806 C C . ARG A 1 230 ? 14.379 -6.740 -20.913 1.00 93.50 230 ARG A C 1
ATOM 1808 O O . ARG A 1 230 ? 13.351 -7.402 -20.923 1.00 93.50 230 ARG A O 1
ATOM 1815 N N . ALA A 1 231 ? 15.431 -7.055 -20.162 1.00 94.06 231 ALA A N 1
ATOM 1816 C CA . ALA A 1 231 ? 15.513 -8.212 -19.272 1.00 94.06 231 ALA A CA 1
ATOM 1817 C C . ALA A 1 231 ? 15.249 -7.830 -17.801 1.00 94.06 231 ALA A C 1
ATOM 1819 O O . ALA A 1 231 ? 15.735 -8.481 -16.882 1.00 94.06 231 ALA A O 1
ATOM 1820 N N . LEU A 1 232 ? 14.480 -6.759 -17.561 1.00 91.56 232 LEU A N 1
ATOM 1821 C CA . LEU A 1 232 ? 14.165 -6.289 -16.206 1.00 91.56 232 LEU A CA 1
ATOM 1822 C C . LEU A 1 232 ? 13.273 -7.240 -15.414 1.00 91.56 232 LEU A C 1
ATOM 1824 O O . LEU A 1 232 ? 13.228 -7.108 -14.197 1.00 91.56 232 LEU A O 1
ATOM 1828 N N . GLU A 1 233 ? 12.586 -8.152 -16.101 1.00 91.25 233 GLU A N 1
ATOM 1829 C CA . GLU A 1 233 ? 11.719 -9.198 -15.544 1.00 91.25 233 GLU A CA 1
ATOM 1830 C C . GLU A 1 233 ? 12.440 -10.542 -15.365 1.00 91.25 233 GLU A C 1
ATOM 1832 O O . GLU A 1 233 ? 11.824 -11.513 -14.933 1.00 91.25 233 GLU A O 1
ATOM 1837 N N . ASP A 1 234 ? 13.718 -10.631 -15.746 1.00 93.44 234 ASP A N 1
ATOM 1838 C CA . ASP A 1 234 ? 14.516 -11.843 -15.585 1.00 93.44 234 ASP A CA 1
ATOM 1839 C C . ASP A 1 234 ? 15.291 -11.766 -14.254 1.00 93.44 234 ASP A C 1
ATOM 1841 O O . ASP A 1 234 ? 16.228 -10.964 -14.123 1.00 93.44 234 ASP A O 1
ATOM 1845 N N . PRO A 1 235 ? 14.928 -12.584 -13.249 1.00 92.00 235 PRO A N 1
ATOM 1846 C CA . PRO A 1 235 ? 15.585 -12.565 -11.946 1.00 92.00 235 PRO A CA 1
ATOM 1847 C C . PRO A 1 235 ? 17.059 -12.991 -12.016 1.00 92.00 235 PRO A C 1
ATOM 1849 O O . PRO A 1 235 ? 17.868 -12.515 -11.220 1.00 92.00 235 PRO A O 1
ATOM 1852 N N . VAL A 1 236 ? 17.439 -13.848 -12.971 1.00 94.12 236 VAL A N 1
ATOM 1853 C CA . VAL A 1 236 ? 18.834 -14.272 -13.166 1.00 94.12 236 VAL A CA 1
ATOM 1854 C C . VAL A 1 236 ? 19.643 -13.131 -13.772 1.00 94.12 236 VAL A C 1
ATOM 1856 O O . VAL A 1 236 ? 20.757 -12.853 -13.320 1.00 94.12 236 VAL A O 1
ATOM 1859 N N . HIS A 1 237 ? 19.072 -12.418 -14.745 1.00 94.50 237 HIS A N 1
ATOM 1860 C CA . HIS A 1 237 ? 19.688 -11.216 -15.301 1.00 94.50 237 HIS A CA 1
ATOM 1861 C C . HIS A 1 237 ? 19.896 -10.145 -14.226 1.00 94.50 237 HIS A C 1
ATOM 1863 O O . HIS A 1 237 ? 20.987 -9.589 -14.121 1.00 94.50 237 HIS A O 1
ATOM 1869 N N . ARG A 1 238 ? 18.883 -9.881 -13.394 1.00 90.81 238 ARG A N 1
ATOM 1870 C CA . ARG A 1 238 ? 18.948 -8.870 -12.325 1.00 90.81 238 ARG A CA 1
ATOM 1871 C C . ARG A 1 238 ? 19.974 -9.208 -11.247 1.00 90.81 238 ARG A C 1
ATOM 1873 O O . ARG A 1 238 ? 20.643 -8.305 -10.756 1.00 90.81 238 ARG A O 1
ATOM 1880 N N . ALA A 1 239 ? 20.179 -10.494 -10.980 1.00 91.19 239 ALA A N 1
ATOM 1881 C CA . ALA A 1 239 ? 21.246 -10.954 -10.101 1.00 91.19 239 ALA A CA 1
ATOM 1882 C C . ALA A 1 239 ? 22.636 -10.952 -10.757 1.00 91.19 239 ALA A C 1
ATOM 1884 O O . ALA A 1 239 ? 23.633 -10.964 -10.054 1.00 91.19 239 ALA A O 1
ATOM 1885 N N . SER A 1 240 ? 22.729 -10.936 -12.087 1.00 93.06 240 SER A N 1
ATOM 1886 C CA . SER A 1 240 ? 24.016 -10.945 -12.803 1.00 93.06 240 SER A CA 1
ATOM 1887 C C . SER A 1 240 ? 24.459 -9.555 -13.259 1.00 93.06 240 SER A C 1
ATOM 1889 O O . SER A 1 240 ? 25.631 -9.359 -13.579 1.00 93.06 240 SER A O 1
ATOM 1891 N N . TYR A 1 241 ? 23.533 -8.593 -13.316 1.00 92.44 241 TYR A N 1
ATOM 1892 C CA . TYR A 1 241 ? 23.777 -7.243 -13.809 1.00 92.44 241 TYR A CA 1
ATOM 1893 C C . TYR A 1 241 ? 23.051 -6.192 -12.980 1.00 92.44 241 TYR A C 1
ATOM 1895 O O . TYR A 1 241 ? 21.821 -6.172 -12.872 1.00 92.44 241 TYR A O 1
ATOM 1903 N N . ARG A 1 242 ? 23.821 -5.225 -12.489 1.00 90.69 242 ARG A N 1
ATOM 1904 C CA . ARG A 1 242 ? 23.292 -4.114 -11.707 1.00 90.69 242 ARG A CA 1
ATOM 1905 C C . ARG A 1 242 ? 22.591 -3.090 -12.582 1.00 90.69 242 ARG A C 1
ATOM 1907 O O . ARG A 1 242 ? 23.099 -2.704 -13.635 1.00 90.69 242 ARG A O 1
ATOM 1914 N N . HIS A 1 243 ? 21.469 -2.588 -12.092 1.00 89.88 243 HIS A N 1
ATOM 1915 C CA . HIS A 1 243 ? 20.741 -1.486 -12.702 1.00 89.88 243 HIS A CA 1
ATOM 1916 C C . HIS A 1 243 ? 20.569 -0.345 -11.698 1.00 89.88 243 HIS A C 1
ATOM 1918 O O . HIS A 1 243 ? 20.454 -0.567 -10.493 1.00 89.88 243 HIS A O 1
ATOM 1924 N N . SER A 1 244 ? 20.560 0.890 -12.187 1.00 84.81 244 SER A N 1
ATOM 1925 C CA . SER A 1 244 ? 20.421 2.078 -11.348 1.00 84.81 244 SER A CA 1
ATOM 1926 C C . SER A 1 244 ? 19.044 2.105 -10.679 1.00 84.81 244 SER A C 1
ATOM 1928 O O . SER A 1 244 ? 18.026 1.927 -11.344 1.00 84.81 244 SER A O 1
ATOM 1930 N N . ASN A 1 245 ? 19.012 2.371 -9.369 1.00 80.12 245 ASN A N 1
ATOM 1931 C CA . ASN A 1 245 ? 17.790 2.495 -8.558 1.00 80.12 245 ASN A CA 1
ATOM 1932 C C . ASN A 1 245 ? 16.869 1.261 -8.565 1.00 80.12 245 ASN A C 1
ATOM 1934 O O . ASN A 1 245 ? 15.679 1.379 -8.284 1.00 80.12 245 ASN A O 1
ATOM 1938 N N . MET A 1 246 ? 17.402 0.079 -8.870 1.00 84.44 246 MET A N 1
ATOM 1939 C CA . MET A 1 246 ? 16.641 -1.165 -8.879 1.00 84.44 246 MET A CA 1
ATOM 1940 C C . MET A 1 246 ? 17.272 -2.197 -7.951 1.00 84.44 246 MET A C 1
ATOM 1942 O O . MET A 1 246 ? 18.471 -2.174 -7.700 1.00 84.44 246 MET A O 1
ATOM 1946 N N . ALA A 1 247 ? 16.442 -3.100 -7.428 1.00 87.00 247 ALA A N 1
ATOM 1947 C CA . ALA A 1 247 ? 16.919 -4.205 -6.607 1.00 87.00 247 ALA A CA 1
ATOM 1948 C C . ALA A 1 247 ? 17.774 -5.177 -7.436 1.00 87.00 247 ALA A C 1
ATOM 1950 O O . ALA A 1 247 ? 17.428 -5.492 -8.576 1.00 87.00 247 ALA A O 1
ATOM 1951 N N . ASP A 1 248 ? 18.831 -5.712 -6.848 1.00 87.06 248 ASP A N 1
ATOM 1952 C CA . ASP A 1 248 ? 19.645 -6.762 -7.459 1.00 87.06 248 ASP A CA 1
ATOM 1953 C C . ASP A 1 248 ? 18.917 -8.119 -7.397 1.00 87.06 248 ASP A C 1
ATOM 1955 O O . ASP A 1 248 ? 19.018 -8.933 -8.310 1.00 87.06 248 ASP A O 1
ATOM 1959 N N . PHE A 1 249 ? 18.113 -8.346 -6.350 1.00 88.94 249 PHE A N 1
ATOM 1960 C CA . PHE A 1 249 ? 17.388 -9.605 -6.151 1.00 88.94 249 PHE A CA 1
ATOM 1961 C C . PHE A 1 249 ? 15.867 -9.422 -6.113 1.00 88.94 249 PHE A C 1
ATOM 1963 O O . PHE A 1 249 ? 15.333 -8.414 -5.627 1.00 88.94 249 PHE A O 1
ATOM 1970 N N . PHE A 1 250 ? 15.155 -10.434 -6.606 1.00 88.06 250 PHE A N 1
ATOM 1971 C CA . PHE A 1 250 ? 13.694 -10.502 -6.547 1.00 88.06 250 PHE A CA 1
ATOM 1972 C C . PHE A 1 250 ? 13.230 -11.182 -5.264 1.00 88.06 250 PHE A C 1
ATOM 1974 O O . PHE A 1 250 ? 14.006 -11.839 -4.569 1.00 88.06 250 PHE A O 1
ATOM 1981 N N . ILE A 1 251 ? 11.955 -10.991 -4.938 1.00 85.12 251 ILE A N 1
ATOM 1982 C CA . ILE A 1 251 ? 11.294 -11.691 -3.840 1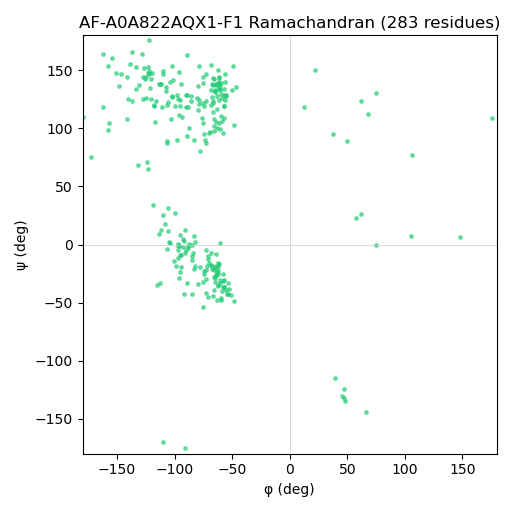.00 85.12 251 ILE A CA 1
ATOM 1983 C C . ILE A 1 251 ? 10.680 -12.979 -4.405 1.00 85.12 251 ILE A C 1
ATOM 1985 O O . ILE A 1 251 ? 9.933 -12.908 -5.378 1.00 85.12 251 ILE A O 1
ATOM 1989 N N . PRO A 1 252 ? 10.929 -14.157 -3.825 1.00 83.75 252 PRO A N 1
ATOM 1990 C CA . PRO A 1 252 ? 10.241 -15.373 -4.245 1.00 83.75 252 PRO A CA 1
ATOM 1991 C C . PRO A 1 252 ? 8.720 -15.216 -4.122 1.00 83.75 252 PRO A C 1
ATOM 1993 O O . PRO A 1 252 ? 8.186 -14.980 -3.041 1.00 83.75 252 PRO A O 1
ATOM 1996 N N . CYS A 1 253 ? 8.001 -15.334 -5.236 1.00 83.69 253 CYS A N 1
ATOM 1997 C CA . CYS A 1 253 ? 6.546 -15.278 -5.254 1.00 83.69 253 CYS A CA 1
ATOM 1998 C C . CYS A 1 253 ? 5.978 -16.467 -4.478 1.00 83.69 253 CYS A C 1
ATOM 2000 O O . CYS A 1 253 ? 6.325 -17.608 -4.768 1.00 83.69 253 CYS A O 1
ATOM 2002 N N . ARG A 1 254 ? 5.029 -16.248 -3.566 1.00 79.56 254 ARG A N 1
ATOM 2003 C CA . ARG A 1 254 ? 4.396 -17.347 -2.815 1.00 79.56 254 ARG A CA 1
ATOM 2004 C C . ARG A 1 254 ? 3.739 -18.407 -3.712 1.00 79.56 254 ARG A C 1
ATOM 2006 O O . ARG A 1 254 ? 3.713 -19.574 -3.346 1.00 79.56 254 ARG A O 1
ATOM 2013 N N . TYR A 1 255 ? 3.247 -18.003 -4.886 1.00 76.38 255 TYR A N 1
ATOM 2014 C CA . TYR A 1 255 ? 2.614 -18.896 -5.864 1.00 76.38 255 TYR A CA 1
ATOM 2015 C C . TYR A 1 255 ? 3.596 -19.497 -6.880 1.00 76.38 255 TYR A C 1
ATOM 2017 O O . TYR A 1 255 ? 3.193 -20.327 -7.687 1.00 76.38 255 TYR A O 1
ATOM 2025 N N . GLN A 1 256 ? 4.874 -19.096 -6.860 1.00 86.81 256 GLN A N 1
ATOM 2026 C CA . GLN A 1 256 ? 5.932 -19.661 -7.708 1.00 86.81 256 GLN A CA 1
ATOM 2027 C C . GLN A 1 256 ? 5.474 -19.819 -9.177 1.00 86.81 256 GLN A C 1
ATOM 2029 O O . GLN A 1 256 ? 4.902 -18.891 -9.750 1.00 86.81 256 GLN A O 1
ATOM 2034 N N . ARG A 1 257 ? 5.673 -20.989 -9.792 1.00 88.81 257 ARG A N 1
ATOM 2035 C CA . ARG A 1 257 ? 5.303 -21.264 -11.193 1.00 88.81 257 ARG A CA 1
ATOM 2036 C C . ARG A 1 257 ? 3.799 -21.153 -11.469 1.00 88.81 257 ARG A C 1
ATOM 2038 O O . ARG A 1 257 ? 3.411 -20.910 -12.608 1.00 88.81 257 ARG A O 1
ATOM 2045 N N . GLU A 1 258 ? 2.973 -21.291 -10.436 1.00 89.06 258 GLU A N 1
ATOM 2046 C CA . GLU A 1 258 ? 1.509 -21.247 -10.504 1.00 89.06 258 GLU A CA 1
ATOM 2047 C C . GLU A 1 258 ? 0.950 -19.822 -10.371 1.00 89.06 258 GLU A C 1
ATOM 2049 O O . GLU A 1 258 ? -0.260 -19.612 -10.416 1.00 89.06 258 GLU A O 1
ATOM 2054 N N . CYS A 1 259 ? 1.811 -18.810 -10.224 1.00 82.75 259 CYS A N 1
ATOM 2055 C CA . CYS A 1 259 ? 1.365 -17.428 -10.139 1.00 82.75 259 CYS A CA 1
ATOM 2056 C C . CYS A 1 259 ? 0.633 -16.996 -11.416 1.00 82.75 259 CYS A C 1
ATOM 2058 O O . CYS A 1 259 ? 1.185 -17.048 -12.520 1.00 82.75 259 CYS A O 1
ATOM 2060 N N . TRP A 1 260 ? -0.595 -16.519 -11.239 1.00 85.56 260 TRP A N 1
ATOM 2061 C CA . TRP A 1 260 ? -1.469 -16.044 -12.308 1.00 85.56 260 TRP A CA 1
ATOM 2062 C C . TRP A 1 260 ? -1.186 -14.592 -12.718 1.00 85.56 260 TRP A C 1
ATOM 2064 O O . TRP A 1 260 ? -1.504 -14.209 -13.842 1.00 85.56 260 TRP A O 1
ATOM 2074 N N . ASP A 1 261 ? -0.549 -13.795 -11.856 1.00 80.62 261 ASP A N 1
ATOM 2075 C CA . ASP A 1 261 ? -0.166 -12.421 -12.178 1.00 80.62 261 ASP A CA 1
ATOM 2076 C C . ASP A 1 261 ? 1.069 -12.413 -13.091 1.00 80.62 261 ASP A C 1
ATOM 2078 O O . ASP A 1 261 ? 2.187 -12.753 -12.690 1.00 80.62 261 ASP A O 1
ATOM 2082 N N . LYS A 1 262 ? 0.847 -12.052 -14.358 1.00 88.06 262 LYS A N 1
ATOM 2083 C CA . LYS A 1 262 ? 1.890 -11.908 -15.383 1.00 88.06 262 LYS A CA 1
ATOM 2084 C C . LYS A 1 262 ? 2.204 -10.446 -15.698 1.00 88.06 262 LYS A C 1
ATOM 2086 O O . LYS A 1 262 ? 2.880 -10.182 -16.691 1.00 88.06 262 LYS A O 1
ATOM 2091 N N . SER A 1 263 ? 1.717 -9.503 -14.891 1.00 86.62 263 SER A N 1
ATOM 2092 C CA . SER A 1 263 ? 1.956 -8.081 -15.115 1.00 86.62 263 SER A CA 1
ATOM 2093 C C . SER A 1 263 ? 3.458 -7.758 -15.049 1.00 86.62 263 SER A C 1
ATOM 2095 O O . SER A 1 263 ? 4.180 -8.334 -14.225 1.00 86.62 263 SER A O 1
ATOM 2097 N N . PRO A 1 264 ? 3.953 -6.817 -15.875 1.00 82.06 264 PRO A N 1
ATOM 2098 C CA . PRO A 1 264 ? 5.354 -6.396 -15.834 1.00 82.06 264 PRO A CA 1
ATOM 2099 C C . PRO A 1 264 ? 5.786 -5.929 -14.444 1.00 82.06 264 PRO A C 1
ATOM 2101 O O . PRO A 1 264 ? 6.866 -6.269 -13.974 1.00 82.06 264 PRO A O 1
ATOM 2104 N N . LYS A 1 265 ? 4.905 -5.204 -13.745 1.00 83.44 265 LYS A N 1
ATOM 2105 C CA . LYS A 1 265 ? 5.155 -4.708 -12.389 1.00 83.44 265 LYS A CA 1
ATOM 2106 C C . LYS A 1 265 ? 5.425 -5.854 -11.410 1.00 83.44 265 LYS A C 1
ATOM 2108 O O . LYS A 1 265 ? 6.421 -5.817 -10.692 1.00 83.44 265 LYS A O 1
ATOM 2113 N N . HIS A 1 266 ? 4.592 -6.897 -11.425 1.00 84.19 266 HIS A N 1
ATOM 2114 C CA . HIS A 1 266 ? 4.797 -8.089 -10.599 1.00 84.19 266 HIS A CA 1
ATOM 2115 C C . HIS A 1 266 ? 6.090 -8.818 -10.974 1.00 84.19 266 HIS A C 1
ATOM 2117 O O . HIS A 1 266 ? 6.927 -9.116 -10.121 1.00 84.19 266 HIS A O 1
ATOM 2123 N N . ARG A 1 267 ? 6.304 -9.045 -12.272 1.00 87.06 267 ARG A N 1
ATOM 2124 C CA . ARG A 1 267 ? 7.463 -9.787 -12.787 1.00 87.06 267 ARG A CA 1
ATOM 2125 C C . ARG A 1 267 ? 8.801 -9.069 -12.624 1.00 87.06 267 ARG A C 1
ATOM 2127 O O . ARG A 1 267 ? 9.831 -9.721 -12.677 1.00 87.06 267 ARG A O 1
ATOM 2134 N N . GLN A 1 268 ? 8.814 -7.759 -12.393 1.00 87.31 268 GLN A N 1
ATOM 2135 C CA . GLN A 1 268 ? 10.030 -7.002 -12.062 1.00 87.31 268 GLN A CA 1
ATOM 2136 C C . GLN A 1 268 ? 10.386 -7.038 -10.568 1.00 87.31 268 GLN A C 1
ATOM 2138 O O . GLN A 1 268 ? 11.462 -6.570 -10.177 1.00 87.31 268 GLN A O 1
ATOM 2143 N N . MET A 1 269 ? 9.482 -7.547 -9.725 1.00 83.06 269 MET A N 1
ATOM 2144 C CA . MET A 1 269 ? 9.641 -7.591 -8.271 1.00 83.06 269 MET A CA 1
ATOM 2145 C C . MET A 1 269 ? 9.778 -9.011 -7.730 1.00 83.06 269 MET A C 1
ATOM 2147 O O . MET A 1 269 ? 10.491 -9.191 -6.735 1.00 83.06 269 MET A O 1
ATOM 2151 N N . TYR A 1 270 ? 9.117 -9.984 -8.364 1.00 85.69 270 TYR A N 1
ATOM 2152 C CA . TYR A 1 270 ? 8.989 -11.344 -7.860 1.00 85.69 270 TYR A CA 1
ATOM 2153 C C . TYR A 1 270 ? 9.562 -12.401 -8.806 1.00 85.69 270 TYR A C 1
ATOM 2155 O O . TYR A 1 270 ? 9.398 -12.299 -10.018 1.00 85.69 270 TYR A O 1
ATOM 2163 N N . SER A 1 271 ? 10.196 -13.433 -8.241 1.00 89.88 271 SER A N 1
ATOM 2164 C CA . SER A 1 271 ? 10.621 -14.638 -8.964 1.00 89.88 271 SER A CA 1
ATOM 2165 C C . SER A 1 271 ? 9.593 -15.763 -8.815 1.00 89.88 271 SER A C 1
ATOM 2167 O O . SER A 1 271 ? 8.913 -15.886 -7.796 1.00 89.88 271 SER A O 1
ATOM 2169 N N . HIS A 1 272 ? 9.475 -16.610 -9.828 1.00 91.12 272 HIS A N 1
ATOM 2170 C CA . HIS A 1 272 ? 8.466 -17.658 -9.972 1.00 91.12 272 HIS A CA 1
ATOM 2171 C C . HIS A 1 272 ? 9.092 -19.058 -10.038 1.00 91.12 272 HIS A C 1
ATOM 2173 O O . HIS A 1 272 ? 8.578 -19.958 -10.703 1.00 91.12 272 HIS A O 1
ATOM 2179 N N . GLY A 1 273 ? 10.194 -19.255 -9.315 1.00 85.38 273 GLY A N 1
ATOM 2180 C CA . GLY A 1 273 ? 10.892 -20.538 -9.180 1.00 85.38 273 GLY A CA 1
ATOM 2181 C C . GLY A 1 273 ? 12.187 -20.637 -9.976 1.00 85.38 273 GLY A C 1
ATOM 2182 O O . GLY A 1 273 ? 12.791 -21.714 -10.025 1.00 85.38 273 GLY A O 1
ATOM 2183 N N . GLU A 1 274 ? 12.629 -19.538 -10.585 1.00 92.12 274 GLU A N 1
ATOM 2184 C CA . GLU A 1 274 ? 13.986 -19.401 -11.096 1.00 92.12 274 GLU A CA 1
ATOM 2185 C C . GLU A 1 274 ? 14.983 -19.531 -9.939 1.00 92.12 274 GLU A C 1
ATOM 2187 O O . GLU A 1 274 ? 14.813 -18.943 -8.871 1.00 92.12 274 GLU A O 1
ATOM 2192 N N . GLN A 1 275 ? 16.035 -20.320 -10.149 1.00 86.75 275 GLN A N 1
ATOM 2193 C CA . GLN A 1 275 ? 17.076 -20.529 -9.147 1.00 86.75 275 GLN A CA 1
ATOM 2194 C C . GLN A 1 275 ? 18.157 -19.467 -9.311 1.00 86.75 275 GLN A C 1
ATOM 2196 O O . GLN A 1 275 ? 19.093 -19.628 -10.096 1.00 86.75 275 GLN A O 1
ATOM 2201 N N . VAL A 1 276 ? 18.020 -18.370 -8.569 1.00 88.94 276 VAL A N 1
ATOM 2202 C CA . VAL A 1 276 ? 19.003 -17.289 -8.568 1.00 88.94 276 VAL A CA 1
ATOM 2203 C C . VAL A 1 276 ? 20.163 -17.662 -7.655 1.00 88.94 276 VAL A C 1
ATOM 2205 O O . VAL A 1 276 ? 19.967 -17.982 -6.483 1.00 88.94 276 VAL A O 1
ATOM 2208 N N . ARG A 1 277 ? 21.388 -17.611 -8.173 1.00 83.69 277 ARG A N 1
ATOM 2209 C CA . ARG A 1 277 ? 22.593 -17.789 -7.359 1.00 83.69 277 ARG A CA 1
ATOM 2210 C C . ARG A 1 277 ? 23.146 -16.422 -7.000 1.00 83.69 277 ARG A C 1
ATOM 2212 O O . ARG A 1 277 ? 23.341 -15.593 -7.881 1.00 83.69 277 ARG A O 1
ATOM 2219 N N . VAL A 1 278 ? 23.401 -16.206 -5.716 1.00 74.25 278 VAL A N 1
ATOM 2220 C CA . VAL A 1 278 ? 24.228 -15.079 -5.287 1.00 74.25 278 VAL A CA 1
ATOM 2221 C C . VAL A 1 278 ? 25.671 -15.511 -5.531 1.00 74.25 278 VAL A C 1
ATOM 2223 O O . VAL A 1 278 ? 26.031 -16.585 -5.048 1.00 74.25 278 VAL A O 1
ATOM 2226 N N . PRO A 1 279 ? 26.475 -14.760 -6.301 1.00 63.62 279 PRO A N 1
ATOM 2227 C CA . PRO A 1 279 ? 27.892 -15.056 -6.428 1.00 63.62 279 PRO A CA 1
ATOM 2228 C C . PRO A 1 279 ? 28.502 -15.079 -5.029 1.00 63.62 279 PRO A C 1
ATOM 2230 O O . PRO A 1 279 ? 28.291 -14.137 -4.258 1.00 63.62 279 PRO A O 1
ATOM 2233 N N . ASP A 1 280 ? 29.227 -16.143 -4.693 1.00 57.03 280 ASP A N 1
ATOM 2234 C CA . ASP A 1 280 ? 29.972 -16.174 -3.443 1.00 57.03 280 ASP A CA 1
ATOM 2235 C C . ASP A 1 280 ? 30.907 -14.963 -3.436 1.00 57.03 280 ASP A C 1
ATOM 2237 O O . ASP A 1 280 ? 31.678 -14.744 -4.377 1.00 57.03 280 ASP A O 1
ATOM 2241 N N . ASN A 1 281 ? 30.808 -14.130 -2.397 1.00 48.81 281 ASN A N 1
ATOM 2242 C CA . ASN A 1 281 ? 31.864 -13.158 -2.160 1.00 48.81 281 ASN A CA 1
ATOM 2243 C C . ASN A 1 281 ? 33.140 -13.987 -1.988 1.00 48.81 281 ASN A C 1
ATOM 2245 O O . ASN A 1 281 ? 33.115 -14.889 -1.150 1.00 48.81 281 ASN A O 1
ATOM 2249 N N . PRO A 1 282 ? 34.222 -13.731 -2.745 1.00 36.94 282 PRO A N 1
ATOM 2250 C CA . PRO A 1 282 ? 35.490 -14.381 -2.473 1.00 36.94 282 PRO A CA 1
ATOM 2251 C C . PRO A 1 282 ? 35.887 -13.972 -1.056 1.00 36.94 282 PRO A C 1
ATOM 2253 O O . PRO A 1 282 ? 36.297 -12.839 -0.798 1.00 36.94 282 PRO A O 1
ATOM 2256 N N . SER A 1 283 ? 35.629 -14.867 -0.112 1.00 36.47 283 SER A N 1
ATOM 2257 C CA . SER A 1 283 ? 36.128 -14.793 1.240 1.00 36.47 283 SER A CA 1
ATOM 2258 C C . SER A 1 283 ? 37.634 -14.972 1.149 1.00 36.47 283 SER A C 1
ATOM 2260 O O . SER A 1 283 ? 38.083 -16.044 0.763 1.00 36.47 283 SER A O 1
ATOM 2262 N N . SER A 1 284 ? 38.351 -13.909 1.497 1.00 37.34 284 SER A N 1
ATOM 2263 C CA . SER A 1 284 ? 39.570 -13.979 2.301 1.00 37.34 284 SER A CA 1
ATOM 2264 C C . SER A 1 284 ? 40.628 -14.995 1.840 1.00 37.34 284 SER A C 1
ATOM 2266 O O . SER A 1 284 ? 40.661 -16.110 2.356 1.00 37.34 284 SER A O 1
ATOM 2268 N N . ASP A 1 285 ? 41.527 -14.555 0.958 1.00 31.56 285 ASP A N 1
ATOM 2269 C CA . ASP A 1 285 ? 42.959 -14.869 1.100 1.00 31.56 285 ASP A CA 1
ATOM 2270 C C . ASP A 1 285 ? 43.642 -13.679 1.793 1.00 31.56 285 ASP A C 1
ATOM 2272 O O . ASP A 1 285 ? 43.274 -12.521 1.461 1.00 31.56 285 ASP A O 1
#

Solvent-accessible surface area (backbone atoms only — not comparable to full-atom values): 18784 Å² total; per-residue (Å²): 134,83,72,92,79,73,78,75,66,78,61,85,83,78,93,68,64,77,90,46,49,80,62,51,69,70,37,65,79,47,47,67,58,13,72,60,53,55,48,79,40,72,78,90,52,91,79,47,70,40,78,48,77,41,57,96,73,29,31,39,35,40,33,52,20,34,81,39,37,77,62,27,81,49,68,49,72,44,75,39,55,65,92,82,45,43,56,84,72,63,85,80,84,88,87,82,54,85,100,51,90,76,87,83,90,80,89,80,89,73,98,65,87,55,60,87,39,52,69,83,71,70,89,79,72,73,73,90,83,72,87,78,92,74,87,84,85,87,81,90,83,88,83,84,86,85,83,85,83,84,93,84,80,85,87,81,76,92,72,81,76,78,79,77,75,80,78,78,81,71,42,98,39,52,71,38,92,55,39,62,55,31,73,55,70,84,35,66,78,50,39,74,53,28,20,32,63,37,40,41,22,62,73,50,88,56,64,86,82,38,63,40,36,36,53,59,75,72,93,47,56,69,40,94,49,41,96,73,47,88,54,64,57,36,53,58,50,28,52,56,26,38,44,86,99,52,58,36,47,42,45,40,39,93,52,28,78,74,49,82,75,78,47,69,74,53,35,53,44,35,31,46,75,70,88,58,69,78,79,77,73,85,74,80,132

pLDDT: mean 72.36, std 21.8, range [25.28, 95.62]

Mean predicted aligned error: 19.32 Å

Secondary structure (DSSP, 8-state):
---TT---------SS-GGGHHHHTTSHHHHHHHTTTTTT--TTSPPEEEEEEEGGGTEEEEEEEGGGGGT---EEEEE--TTT--GGG--------TTS----------SS--GGGS----TT---TT-PPP--------------------------------------SSEEPTTGGG-TTTT-HHHHTTEEEE-TTGGG-S-GGG-TTEE------PBPSSGGG-S-TT-HHHHHHSB-TTS-SSPEEPTTGGG-----HHHHTTEESS--PPPPPP----

Sequence (285 aa):
MSSPDYHESYSYLTNHHPLKHSIISRQAKYKKGSCHFYRGCNTDDYLTFCLKIEYSKGQVSLSHAGPNSIYNHEVITAEFAKDELDLAELNFVHVSAGNGTVPVKNMVIRHEPIDDLHPSLDTKFVKTGATPSSTPSASLDSKAPPTTPDPKKEGVLAKIVHVVWPHSPSPKLKQCLYSVNCLERESPDHNSKYSHPCRYAELCRNIQNEPHLTHAPHKVPKCRYDGGCRALEDPVHRASYRHSNMADFFIPCRYQRECWDKSPKHRQMYSHGEQVRVPDNPSSD